Protein 4TTR (pdb70)

InterPro domains:
  IPR001977 Dephospho-CoA kinase [MF_00376] (2-196)
  IPR001977 Dephospho-CoA kinase [PF01121] (4-180)
  IPR001977 Dephospho-CoA kinase [PS51219] (4-201)
  IPR001977 Dephospho-CoA kinase [TIGR00152] (5-187)
  IPR027417 P-loop containing nucleoside triphosphate hydrolase [G3DSA:3.40.50.300] (1-201)
  IPR027417 P-loop containing nucleoside triphosphate hydrolase [SSF52540] (1-192)

Secondary structure (DSSP, 8-state):
---EEEEEE-TT--HHHHHHHHHHTT-EEEEHHHHHHHTTSTT-HHHHHHHHHH-GGGB-TTSSB-HHHHHHHHHH-HHHHHHHHHHHHHHHHHHHHHHHHT--SSSEEEE--TT--GGG-TT-SEEEEEE--HHHHHHHHHHHH---HHHHHHHHHTSPP-HHHHHH-SEEEE--SHHHHHHHHHHHHHHHHHHHHHH--

Solvent-accessible surface area: 11449 Å² total; per-residue (Å²): 171,38,28,0,0,0,0,3,5,14,40,29,3,16,48,77,48,0,0,83,31,0,46,112,62,52,6,46,21,2,48,7,85,132,6,20,102,96,26,3,48,107,110,31,98,9,19,89,61,3,36,93,77,34,26,98,57,0,46,74,171,106,18,59,6,29,60,126,106,14,139,70,39,27,98,92,62,61,114,38,78,96,74,22,45,68,42,16,40,64,39,18,96,115,62,1,48,100,69,4,141,104,26,125,15,89,0,0,0,0,15,4,70,21,51,10,52,104,156,32,24,103,52,26,76,41,23,0,1,0,31,4,50,95,68,31,18,11,88,94,1,48,166,146,69,164,28,84,141,169,34,0,87,56,57,24,82,83,37,40,135,39,129,140,42,68,136,45,13,74,18,57,5,73,12,104,74,51,118,94,86,5,104,35,65,0,42,143,23,14,103,76,0,49,132,30,20,162,115,110,183

Radius of gyration: 17.65 Å; Cα contacts (8 Å, |Δi|>4): 245; chains: 1; bounding box: 39×32×52 Å

CATH classification: 3.40.50.300

Structure (mmCIF, N/CA/C/O backbone):
data_4TTR
#
_entry.id   4TTR
#
_cell.length_a   36.290
_cell.length_b   82.200
_cell.length_c   81.800
_cell.angle_alpha   90.00
_cell.angle_beta   90.00
_cell.angle_gamma   90.00
#
_symmetry.space_group_name_H-M   'P 21 21 2'
#
loop_
_entity.id
_entity.type
_entity.pdbx_description
1 polymer 'Dephospho-CoA kinase'
2 non-polymer 1,3-BUTANEDIOL
3 non-polymer 'PHOSPHATE ION'
4 water water
#
loop_
_atom_site.group_PDB
_atom_site.id
_atom_site.type_symbol
_atom_site.label_atom_id
_atom_site.label_alt_id
_atom_site.label_comp_id
_atom_site.label_asym_id
_atom_site.label_entity_id
_atom_site.label_seq_id
_atom_site.pdbx_PDB_ins_code
_atom_site.Cartn_x
_atom_site.Cartn_y
_atom_site.Cartn_z
_atom_site.occupancy
_atom_site.B_iso_or_equiv
_atom_site.auth_seq_id
_atom_site.auth_comp_id
_atom_site.auth_asym_id
_atom_site.auth_atom_id
_atom_site.pdbx_PDB_model_num
ATOM 1 N N . MET A 1 15 ? 3.619 27.670 34.349 1.00 43.80 7 MET A N 1
ATOM 2 C CA . MET A 1 15 ? 2.462 26.816 34.598 1.00 44.65 7 MET A CA 1
ATOM 3 C C . MET A 1 15 ? 2.883 25.472 35.194 1.00 39.52 7 MET A C 1
ATOM 4 O O . MET A 1 15 ? 2.430 25.095 36.275 1.00 36.27 7 MET A O 1
ATOM 9 N N . VAL A 1 16 ? 3.754 24.765 34.481 1.00 29.70 8 VAL A N 1
ATOM 10 C CA . VAL A 1 16 ? 4.238 23.449 34.895 1.00 25.04 8 VAL A CA 1
ATOM 11 C C . VAL A 1 16 ? 5.762 23.457 34.928 1.00 20.46 8 VAL A C 1
ATOM 12 O O . VAL A 1 16 ? 6.400 24.035 34.047 1.00 25.10 8 VAL A O 1
ATOM 16 N N . TYR A 1 17 ? 6.340 22.815 35.939 1.00 14.31 9 TYR A N 1
ATOM 17 C CA . TYR A 1 17 ? 7.790 22.711 36.042 1.00 17.54 9 TYR A CA 1
ATOM 18 C C . TYR A 1 17 ? 8.301 21.815 34.915 1.00 12.81 9 TYR A C 1
ATOM 19 O O . TYR A 1 17 ? 8.079 20.604 34.926 1.00 15.68 9 TYR A O 1
ATOM 28 N N . SER A 1 18 ? 8.982 22.424 33.948 1.00 12.90 10 SER A N 1
ATOM 29 C CA A SER A 1 18 ? 9.407 21.719 32.742 0.53 16.82 10 SER A CA 1
ATOM 30 C CA B SER A 1 18 ? 9.405 21.718 32.744 0.47 17.35 10 SER A CA 1
ATOM 31 C C . SER A 1 18 ? 10.924 21.647 32.606 1.00 14.70 10 SER A C 1
ATOM 32 O O . SER A 1 18 ? 11.630 22.639 32.794 1.00 14.71 10 SER A O 1
ATOM 47 N N . VAL A 1 19 ? 11.408 20.457 32.274 1.00 12.31 11 VAL A N 1
ATOM 48 C CA . VAL A 1 19 ? 12.820 20.216 32.039 1.00 13.06 11 VAL A CA 1
ATOM 49 C C . VAL A 1 19 ? 13.022 19.896 30.565 1.00 12.33 11 VAL A C 1
ATOM 50 O O . VAL A 1 19 ? 12.442 18.946 30.044 1.00 13.91 11 VAL A O 1
ATOM 54 N N . GLY A 1 20 ? 13.849 20.692 29.898 1.00 10.57 12 GLY A N 1
ATOM 55 C CA . GLY A 1 20 ? 14.186 20.436 28.512 1.00 11.98 12 GLY A CA 1
ATOM 56 C C . GLY A 1 20 ? 15.226 19.341 28.405 1.00 13.17 12 GLY A C 1
ATOM 57 O O . GLY A 1 20 ? 16.279 19.424 29.031 1.00 14.52 12 GLY A O 1
ATOM 58 N N . LEU A 1 21 ? 14.921 18.310 27.622 1.00 13.07 13 LEU A N 1
ATOM 59 C CA . LEU A 1 21 ? 15.859 17.221 27.371 1.00 12.97 13 LEU A CA 1
ATOM 60 C C . LEU A 1 21 ? 16.519 17.377 26.003 1.00 14.21 13 LEU A C 1
ATOM 61 O O . LEU A 1 21 ? 15.848 17.359 24.969 1.00 14.27 13 LEU A O 1
ATOM 66 N N . THR A 1 22 ? 17.836 17.541 26.013 1.00 16.59 14 THR A N 1
ATOM 67 C CA . THR A 1 22 ? 18.620 17.642 24.790 1.00 13.70 14 THR A CA 1
ATOM 68 C C . THR A 1 22 ? 19.742 16.619 24.823 1.00 15.53 14 THR A C 1
ATOM 69 O O . THR A 1 22 ? 20.078 16.085 25.876 1.00 14.87 14 THR A O 1
ATOM 73 N N . GLY A 1 23 ? 20.327 16.349 23.666 1.00 17.40 15 GLY A N 1
ATOM 74 C CA . GLY A 1 23 ? 21.448 15.437 23.604 1.00 21.19 15 GLY A CA 1
ATOM 75 C C . GLY A 1 23 ? 22.210 15.583 22.311 1.00 24.81 15 GLY A C 1
ATOM 76 O O . GLY A 1 23 ? 21.624 15.906 21.277 1.00 22.83 15 GLY A O 1
ATOM 77 N N . ASN A 1 24 ? 23.519 15.352 22.362 1.00 24.39 16 ASN A N 1
ATOM 78 C CA . ASN A 1 24 ? 24.303 15.361 21.144 1.00 30.79 16 ASN A CA 1
ATOM 79 C C . ASN A 1 24 ? 24.065 14.053 20.403 1.00 30.68 16 ASN A C 1
ATOM 80 O O . ASN A 1 24 ? 23.146 13.299 20.719 1.00 26.92 16 ASN A O 1
ATOM 85 N N . ILE A 1 25 ? 24.907 13.776 19.426 1.00 33.14 17 ILE A N 1
ATOM 86 C CA . ILE A 1 25 ? 24.629 12.723 18.472 1.00 35.53 17 ILE A CA 1
ATOM 87 C C . ILE A 1 25 ? 24.944 11.368 19.098 1.00 32.67 17 ILE A C 1
ATOM 88 O O . ILE A 1 25 ? 26.008 11.181 19.693 1.00 28.06 17 ILE A O 1
ATOM 93 N N . ALA A 1 26 ? 23.993 10.443 18.986 1.00 29.58 18 ALA A N 1
ATOM 94 C CA . ALA A 1 26 ? 24.132 9.109 19.562 1.00 31.29 18 ALA A CA 1
ATOM 95 C C . ALA A 1 26 ? 24.433 9.187 21.057 1.00 27.18 18 ALA A C 1
ATOM 96 O O . ALA A 1 26 ? 25.249 8.429 21.576 1.00 31.65 18 ALA A O 1
ATOM 98 N N . SER A 1 27 ? 23.768 10.115 21.736 1.00 25.69 19 SER A N 1
ATOM 99 C CA . SER A 1 27 ? 24.013 10.375 23.153 1.00 24.47 19 SER A CA 1
ATOM 100 C C . SER A 1 27 ? 23.366 9.349 24.071 1.00 19.37 19 SER A C 1
ATOM 101 O O . SER A 1 27 ? 23.847 9.117 25.174 1.00 22.46 19 SER A O 1
ATOM 104 N N . GLY A 1 28 ? 22.267 8.752 23.619 1.00 23.65 20 GLY A N 1
ATOM 105 C CA . GLY A 1 28 ? 21.498 7.850 24.454 1.00 22.50 20 GLY A CA 1
ATOM 106 C C . GLY A 1 28 ? 20.248 8.528 24.987 1.00 19.72 20 GLY A C 1
ATOM 107 O O . GLY A 1 28 ? 19.642 8.045 25.943 1.00 19.77 20 GLY A O 1
ATOM 108 N N . LYS A 1 29 ? 19.850 9.643 24.377 1.00 16.78 21 LYS A N 1
ATOM 109 C CA . LYS A 1 29 ? 18.873 10.520 25.018 1.00 21.82 21 LYS A CA 1
ATOM 110 C C . LYS A 1 29 ? 17.453 9.960 24.987 1.00 18.78 21 LYS A C 1
ATOM 111 O O . LYS A 1 29 ? 16.670 10.223 25.898 1.00 16.89 21 LYS A O 1
ATOM 117 N N . SER A 1 30 ? 17.103 9.207 23.949 1.00 17.98 22 SER A N 1
ATOM 118 C CA A SER A 1 30 ? 15.781 8.594 23.882 0.41 21.90 22 SER A CA 1
ATOM 119 C CA B SER A 1 30 ? 15.779 8.600 23.884 0.59 21.89 22 SER A CA 1
ATOM 120 C C . SER A 1 30 ? 15.655 7.520 24.956 1.00 14.27 22 SER A C 1
ATOM 121 O O . SER A 1 30 ? 14.566 7.252 25.453 1.00 17.84 22 SER A O 1
ATOM 136 N N . THR A 1 31 ? 16.781 6.905 25.307 1.00 18.28 23 THR A N 1
ATOM 137 C CA . THR A 1 31 ? 16.815 5.936 26.395 1.00 16.89 23 THR A CA 1
ATOM 138 C C . THR A 1 31 ? 16.629 6.660 27.725 1.00 12.29 23 THR A C 1
ATOM 139 O O . THR A 1 31 ? 15.930 6.178 28.618 1.00 15.29 23 THR A O 1
ATOM 143 N N . VAL A 1 32 ? 17.262 7.822 27.844 1.00 11.70 24 VAL A N 1
ATOM 144 C CA . VAL A 1 32 ? 17.105 8.668 29.019 1.00 12.29 24 VAL A CA 1
ATOM 145 C C . VAL A 1 32 ? 15.644 9.067 29.172 1.00 11.86 24 VAL A C 1
ATOM 146 O O . VAL A 1 32 ? 15.105 9.040 30.274 1.00 11.12 24 VAL A O 1
ATOM 150 N N . ALA A 1 33 ? 15.005 9.429 28.064 1.00 15.30 25 ALA A N 1
ATOM 151 C CA . ALA A 1 33 ? 13.593 9.800 28.090 1.00 15.12 25 ALA A CA 1
ATOM 152 C C . ALA A 1 33 ? 12.736 8.640 28.586 1.00 14.00 25 ALA A C 1
ATOM 153 O O . ALA A 1 33 ? 11.813 8.837 29.375 1.00 14.06 25 ALA A O 1
ATOM 155 N N . GLU A 1 34 ? 13.052 7.431 28.132 1.00 16.29 26 GLU A N 1
ATOM 156 C CA A GLU A 1 34 ? 12.303 6.246 28.535 0.58 16.76 26 GLU A CA 1
ATOM 157 C CA B GLU A 1 34 ? 12.304 6.247 28.537 0.42 19.64 26 GLU A CA 1
ATOM 158 C C . GLU A 1 34 ? 12.444 5.994 30.036 1.00 14.56 26 GLU A C 1
ATOM 159 O O . GLU A 1 34 ? 11.475 5.636 30.704 1.00 14.84 26 GLU A O 1
ATOM 181 N N . PHE A 1 35 ? 13.648 6.185 30.568 1.00 13.31 27 PHE A N 1
ATOM 182 C CA . PHE A 1 35 ? 13.874 5.987 31.996 1.00 16.15 27 PHE A CA 1
ATOM 183 C C . PHE A 1 35 ? 13.062 6.997 32.808 1.00 12.98 27 PHE A C 1
ATOM 184 O O . PHE A 1 35 ? 12.477 6.643 33.828 1.00 15.14 27 PHE A O 1
ATOM 192 N N . PHE A 1 36 ? 13.012 8.247 32.354 1.00 13.32 28 PHE A N 1
ATOM 193 C CA . PHE A 1 36 ? 12.166 9.249 33.002 1.00 14.10 28 PHE A CA 1
ATOM 194 C C . PHE A 1 36 ? 10.701 8.848 32.898 1.00 14.65 28 PHE A C 1
ATOM 195 O O . PHE A 1 36 ? 9.930 8.997 33.852 1.00 10.84 28 PHE A O 1
ATOM 203 N N . SER A 1 37 ? 10.330 8.323 31.737 1.00 14.06 29 SER A N 1
ATOM 204 C CA . SER A 1 37 ? 8.965 7.876 31.496 1.00 17.52 29 SER A CA 1
ATOM 205 C C . SER A 1 37 ? 8.586 6.790 32.494 1.00 16.91 29 SER A C 1
ATOM 206 O O . SER A 1 37 ? 7.492 6.791 33.058 1.00 15.66 29 SER A O 1
ATOM 209 N N . GLU A 1 38 ? 9.515 5.868 32.712 1.00 16.45 30 GLU A N 1
ATOM 210 C CA . GLU A 1 38 ? 9.265 4.719 33.564 1.00 18.57 30 GLU A CA 1
ATOM 211 C C . GLU A 1 38 ? 9.246 5.094 35.045 1.00 17.24 30 GLU A C 1
ATOM 212 O O . GLU A 1 38 ? 8.836 4.293 35.882 1.00 19.91 30 GLU A O 1
ATOM 218 N N . LEU A 1 39 ? 9.681 6.312 35.361 1.00 16.78 31 LEU A N 1
ATOM 219 C CA . LEU A 1 39 ? 9.578 6.838 36.723 1.00 15.41 31 LEU A CA 1
ATOM 220 C C . LEU A 1 39 ? 8.279 7.617 36.909 1.00 18.19 31 LEU A C 1
ATOM 221 O O . LEU A 1 39 ? 8.087 8.286 37.923 1.00 16.49 31 LEU A O 1
ATOM 226 N N . GLY A 1 40 ? 7.397 7.536 35.916 1.00 15.28 32 GLY A N 1
ATOM 227 C CA . GLY A 1 40 ? 6.085 8.144 36.001 1.00 15.35 32 GLY A CA 1
ATOM 228 C C . GLY A 1 40 ? 6.058 9.594 35.566 1.00 17.06 32 GLY A C 1
ATOM 229 O O . GLY A 1 40 ? 5.091 10.306 35.839 1.00 15.09 32 GLY A O 1
ATOM 230 N N . ILE A 1 41 ? 7.114 10.040 34.894 1.00 12.15 33 ILE A N 1
ATOM 231 C CA . ILE A 1 41 ? 7.179 11.416 34.416 1.00 13.43 33 ILE A CA 1
ATOM 232 C C . ILE A 1 41 ? 6.593 11.528 33.013 1.00 17.41 33 ILE A C 1
ATOM 233 O O . ILE A 1 41 ? 6.892 10.716 32.137 1.00 16.41 33 ILE A O 1
ATOM 238 N N . ASN A 1 42 ? 5.757 12.542 32.816 1.00 15.66 34 ASN A N 1
ATOM 239 C CA . ASN A 1 42 ? 5.212 12.854 31.501 1.00 17.67 34 ASN A CA 1
ATOM 240 C C . ASN A 1 42 ? 6.308 13.394 30.590 1.00 16.77 34 ASN A C 1
ATOM 241 O O . ASN A 1 42 ? 6.935 14.407 30.900 1.00 16.50 34 ASN A O 1
ATOM 246 N N . VAL A 1 43 ? 6.538 12.716 29.472 1.00 13.89 35 VAL A N 1
ATOM 247 C CA . VAL A 1 43 ? 7.534 13.154 28.503 1.00 16.62 35 VAL A CA 1
ATOM 248 C C . VAL A 1 43 ? 6.847 13.631 27.228 1.00 16.73 35 VAL A C 1
ATOM 249 O O . VAL A 1 43 ? 6.107 12.881 26.597 1.00 14.81 35 VAL A O 1
ATOM 253 N N . ILE A 1 44 ? 7.090 14.886 26.869 1.00 13.39 36 ILE A N 1
ATOM 254 C CA . ILE A 1 44 ? 6.589 15.442 25.620 1.00 19.70 36 ILE A CA 1
ATOM 255 C C . ILE A 1 44 ? 7.697 15.381 24.571 1.00 18.54 36 ILE A C 1
ATOM 256 O O . ILE A 1 44 ? 8.770 15.960 24.755 1.00 19.46 36 ILE A O 1
ATOM 261 N N . TYR A 1 45 ? 7.433 14.664 23.482 1.00 18.81 37 TYR A N 1
ATOM 262 C CA . TYR A 1 45 ? 8.409 14.488 22.409 1.00 19.40 37 TYR A CA 1
ATOM 263 C C . TYR A 1 45 ? 8.149 15.446 21.254 1.00 18.84 37 TYR A C 1
ATOM 264 O O . TYR A 1 45 ? 7.263 15.210 20.435 1.00 19.82 37 TYR A O 1
ATOM 273 N N . ALA A 1 46 ? 8.927 16.522 21.188 1.00 18.12 38 ALA A N 1
ATOM 274 C CA . ALA A 1 46 ? 8.752 17.523 20.141 1.00 22.03 38 ALA A CA 1
ATOM 275 C C . ALA A 1 46 ? 8.988 16.924 18.760 1.00 21.22 38 ALA A C 1
ATOM 276 O O . ALA A 1 46 ? 8.411 17.377 17.776 1.00 17.80 38 ALA A O 1
ATOM 278 N N . ASP A 1 47 ? 9.839 15.905 18.693 1.00 24.18 39 ASP A N 1
ATOM 279 C CA . ASP A 1 47 ? 10.141 15.239 17.431 1.00 23.77 39 ASP A CA 1
ATOM 280 C C . ASP A 1 47 ? 8.946 14.427 16.948 1.00 23.87 39 ASP A C 1
ATOM 281 O O . ASP A 1 47 ? 8.654 14.391 15.751 1.00 22.62 39 ASP A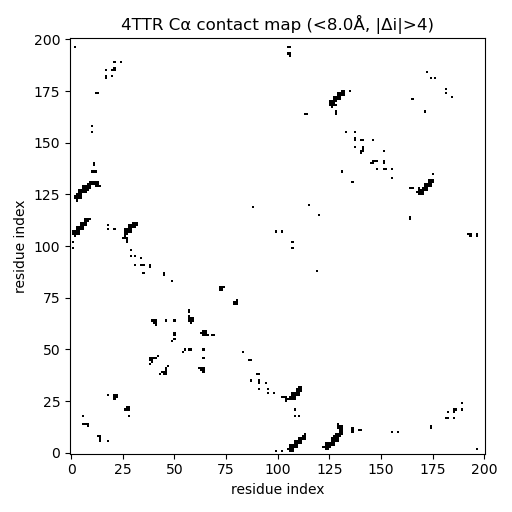 O 1
ATOM 286 N N . LYS A 1 48 ? 8.256 13.775 17.880 1.00 20.04 40 LYS A N 1
ATOM 287 C CA . LYS A 1 48 ? 7.078 12.986 17.541 1.00 20.99 40 LYS A CA 1
ATOM 288 C C . LYS A 1 48 ? 5.950 13.889 17.069 1.00 18.67 40 LYS A C 1
ATOM 289 O O . LYS A 1 48 ? 5.191 13.534 16.167 1.00 16.45 40 LYS A O 1
ATOM 295 N N . ILE A 1 49 ? 5.842 15.053 17.700 1.00 15.67 41 ILE A N 1
ATOM 296 C CA . ILE A 1 49 ? 4.825 16.031 17.347 1.00 18.38 41 ILE A CA 1
ATOM 297 C C . ILE A 1 49 ? 5.114 16.595 15.957 1.00 18.72 41 ILE A C 1
ATOM 298 O O . ILE A 1 49 ? 4.201 16.797 15.159 1.00 17.91 41 ILE A O 1
ATOM 303 N N . ALA A 1 50 ? 6.390 16.835 15.672 1.00 16.88 42 ALA A N 1
ATOM 304 C CA . ALA A 1 50 ? 6.798 17.352 14.372 1.00 18.28 42 ALA A CA 1
ATOM 305 C C . ALA A 1 50 ? 6.423 16.382 13.255 1.00 17.54 42 ALA A C 1
ATOM 306 O O . ALA A 1 50 ? 5.958 16.798 12.199 1.00 15.03 42 ALA A O 1
ATOM 308 N N . LYS A 1 51 ? 6.626 15.090 13.490 1.00 20.08 43 LYS A N 1
ATOM 309 C CA . LYS A 1 51 ? 6.260 14.080 12.505 1.00 19.01 43 LYS A CA 1
ATOM 310 C C . LYS A 1 51 ? 4.754 14.043 12.304 1.00 19.77 43 LYS A C 1
ATOM 311 O O . LYS A 1 51 ? 4.276 13.955 11.174 1.00 19.30 43 LYS A O 1
ATOM 317 N N . GLU A 1 52 ? 4.013 14.101 13.407 1.00 17.75 44 GLU A N 1
ATOM 318 C CA . GLU A 1 52 ? 2.561 14.119 13.342 1.00 20.07 44 GLU A CA 1
ATOM 319 C C . GLU A 1 52 ? 2.102 15.281 12.474 1.00 19.22 44 GLU A C 1
ATOM 320 O O . GLU A 1 52 ? 1.305 15.100 11.555 1.00 18.47 44 GLU A O 1
ATOM 326 N N . LEU A 1 53 ? 2.627 16.468 12.758 1.00 15.81 45 LEU A N 1
ATOM 327 C CA . LEU A 1 53 ? 2.182 17.686 12.088 1.00 16.37 45 LEU A CA 1
ATOM 328 C C . LEU A 1 53 ? 2.794 17.871 10.701 1.00 17.37 45 LEU A C 1
ATOM 329 O O . LEU A 1 53 ? 2.598 18.908 10.070 1.00 14.74 45 LEU A O 1
ATOM 334 N N . THR A 1 54 ? 3.538 16.869 10.240 1.00 15.39 46 THR A N 1
ATOM 335 C CA . THR A 1 54 ? 4.021 16.841 8.866 1.00 18.03 46 THR A CA 1
ATOM 336 C C . THR A 1 54 ? 3.555 15.554 8.191 1.00 16.36 46 THR A C 1
ATOM 337 O O . THR A 1 54 ? 4.187 15.058 7.258 1.00 15.00 46 THR A O 1
ATOM 341 N N . SER A 1 55 ? 2.435 15.029 8.677 1.00 18.55 47 SER A N 1
ATOM 342 C CA . SER A 1 55 ? 1.759 13.901 8.046 1.00 19.14 47 SER A CA 1
ATOM 343 C C . SER A 1 55 ? 1.227 14.306 6.682 1.00 16.80 47 SER A C 1
ATOM 344 O O . SER A 1 55 ? 1.165 15.490 6.360 1.00 14.62 47 SER A O 1
ATOM 347 N N . LYS A 1 56 ? 0.819 13.318 5.897 1.00 21.91 48 LYS A N 1
ATOM 348 C CA . LYS A 1 56 ? 0.359 13.558 4.535 1.00 22.28 48 LYS A CA 1
ATOM 349 C C . LYS A 1 56 ? -0.772 14.593 4.483 1.00 25.23 48 LYS A C 1
ATOM 350 O O . LYS A 1 56 ? -1.803 14.447 5.141 1.00 20.66 48 LYS A O 1
ATOM 356 N N . ASN A 1 57 ? -0.545 15.638 3.690 1.00 20.31 49 ASN A N 1
ATOM 357 C CA . ASN A 1 57 ? -1.515 16.707 3.432 1.00 20.04 49 ASN A CA 1
ATOM 358 C C . ASN A 1 57 ? -1.876 17.583 4.638 1.00 18.65 49 ASN A C 1
ATOM 359 O O . ASN A 1 57 ? -2.931 18.219 4.657 1.00 18.96 49 ASN A O 1
ATOM 364 N N . THR A 1 58 ? -0.990 17.654 5.626 1.00 15.55 50 THR A N 1
ATOM 365 C CA . THR A 1 58 ? -1.078 18.719 6.620 1.00 15.98 50 THR A CA 1
ATOM 366 C C . THR A 1 58 ? -0.548 19.991 5.968 1.00 14.89 50 THR A C 1
ATOM 367 O O . THR A 1 58 ? 0.169 19.916 4.970 1.00 16.06 50 THR A O 1
ATOM 371 N N . PRO A 1 59 ? -0.899 21.164 6.519 1.00 16.48 51 PRO A N 1
ATOM 372 C CA . PRO A 1 59 ? -0.349 22.423 5.999 1.00 16.03 51 PRO A CA 1
ATOM 373 C C . PRO A 1 59 ? 1.185 22.448 5.957 1.00 16.55 51 PRO A C 1
ATOM 374 O O . PRO A 1 59 ? 1.760 22.841 4.940 1.00 16.66 51 PRO A O 1
ATOM 378 N N . CYS A 1 60 ? 1.836 22.026 7.037 1.00 16.38 52 CYS A N 1
ATOM 379 C CA . CYS A 1 60 ? 3.298 22.061 7.103 1.00 18.22 52 CYS A CA 1
ATOM 380 C C . CYS A 1 60 ? 3.934 21.088 6.120 1.00 13.89 52 CYS A C 1
ATOM 381 O O . CYS A 1 60 ? 4.979 21.374 5.541 1.00 14.72 52 CYS A O 1
ATOM 384 N N . TYR A 1 61 ? 3.303 19.936 5.945 1.00 15.23 53 TYR A N 1
ATOM 385 C CA . TYR A 1 61 ? 3.720 18.968 4.941 1.00 14.55 53 TYR A CA 1
ATOM 386 C C . TYR A 1 61 ? 3.723 19.610 3.552 1.00 15.74 53 TYR A C 1
ATOM 387 O O . TYR A 1 61 ? 4.653 19.414 2.766 1.00 16.86 53 TYR A O 1
ATOM 396 N N . GLN A 1 62 ? 2.689 20.395 3.269 1.00 15.14 54 GLN A N 1
ATOM 397 C CA . GLN A 1 62 ? 2.557 21.063 1.981 1.00 16.10 54 GLN A CA 1
ATOM 398 C C . GLN A 1 62 ? 3.635 22.130 1.787 1.00 16.80 54 GLN A C 1
ATOM 399 O O . GLN A 1 62 ? 4.219 22.237 0.709 1.00 15.91 54 GLN A O 1
ATOM 405 N N . ASP A 1 63 ? 3.896 22.914 2.829 1.00 14.96 55 ASP A N 1
ATOM 406 C CA . ASP A 1 63 ? 4.879 23.990 2.749 1.00 15.49 55 ASP A CA 1
ATOM 407 C C . ASP A 1 63 ? 6.299 23.446 2.613 1.00 18.11 55 ASP A C 1
ATOM 408 O O . ASP A 1 63 ? 7.134 24.037 1.931 1.00 16.64 55 ASP A O 1
ATOM 413 N N . ILE A 1 64 ? 6.566 22.327 3.276 1.00 14.33 56 ILE A N 1
ATOM 414 C CA . ILE A 1 64 ? 7.865 21.673 3.205 1.00 15.65 56 ILE A CA 1
ATOM 415 C C . ILE A 1 64 ? 8.161 21.205 1.778 1.00 17.49 56 ILE A C 1
ATOM 416 O O . ILE A 1 64 ? 9.248 21.447 1.250 1.00 14.10 56 ILE A O 1
ATOM 421 N N . ILE A 1 65 ? 7.191 20.545 1.155 1.00 15.46 57 ILE A N 1
ATOM 422 C CA . ILE A 1 65 ? 7.372 20.011 -0.193 1.00 15.99 57 ILE A CA 1
ATOM 423 C C . ILE A 1 65 ? 7.447 21.132 -1.223 1.00 16.47 57 ILE A C 1
ATOM 424 O O . ILE A 1 65 ? 8.209 21.046 -2.186 1.00 15.51 57 ILE A O 1
ATOM 429 N N . SER A 1 66 ? 6.663 22.185 -1.030 1.00 14.02 58 SER A N 1
ATOM 430 C CA A SER A 1 66 ? 6.708 23.324 -1.935 0.66 18.43 58 SER A CA 1
ATOM 431 C CA B SER A 1 66 ? 6.705 23.329 -1.929 0.34 18.39 58 SER A CA 1
ATOM 432 C C . SER A 1 66 ? 8.048 24.042 -1.803 1.00 19.37 58 SER A C 1
ATOM 433 O O . SER A 1 66 ? 8.604 24.530 -2.787 1.00 20.49 58 SER A O 1
ATOM 438 N N . HIS A 1 67 ? 8.569 24.092 -0.582 1.00 17.16 59 HIS A N 1
ATOM 439 C CA . HIS A 1 67 ? 9.824 24.785 -0.306 1.00 18.69 59 HIS A CA 1
ATOM 440 C C . HIS A 1 67 ? 11.040 24.029 -0.834 1.00 15.06 59 HIS A C 1
ATOM 441 O O . HIS A 1 67 ? 11.872 24.593 -1.545 1.00 15.58 59 HIS A O 1
ATOM 448 N N . PHE A 1 68 ? 11.144 22.753 -0.481 1.00 15.51 60 PHE A N 1
ATOM 449 C CA . PHE A 1 68 ? 12.307 21.958 -0.849 1.00 17.53 60 PHE A CA 1
ATOM 450 C C . PHE A 1 68 ? 12.146 21.297 -2.212 1.00 19.22 60 PHE A C 1
ATOM 451 O O . PHE A 1 68 ? 13.133 20.920 -2.840 1.00 13.81 60 PHE A O 1
ATOM 459 N N . GLY A 1 69 ? 10.905 21.151 -2.664 1.00 15.15 61 GLY A N 1
ATOM 460 C CA . GLY A 1 69 ? 10.640 20.597 -3.980 1.00 17.25 61 GLY A CA 1
ATOM 461 C C . GLY A 1 69 ? 10.390 19.102 -3.947 1.00 16.47 61 GLY A C 1
ATOM 462 O O . GLY A 1 69 ? 10.342 18.493 -2.883 1.00 17.56 61 GLY A O 1
ATOM 463 N N . SER A 1 70 ? 10.256 18.514 -5.128 1.00 15.57 62 SER A N 1
ATOM 464 C CA . SER A 1 70 ? 9.846 17.124 -5.272 1.00 16.55 62 SER A CA 1
ATOM 465 C C . SER A 1 70 ? 10.843 16.113 -4.709 1.00 18.02 62 SER A C 1
ATOM 466 O O . SER A 1 70 ? 10.483 14.961 -4.471 1.00 17.55 62 SER A O 1
ATOM 469 N N . SER A 1 71 ? 12.089 16.533 -4.494 1.00 18.32 63 SER A N 1
ATOM 470 C CA . SER A 1 71 ? 13.129 15.610 -4.039 1.00 16.10 63 SER A CA 1
ATOM 471 C C . SER A 1 71 ? 12.853 15.058 -2.633 1.00 16.41 63 SER A C 1
ATOM 472 O O . SER A 1 71 ? 13.316 13.967 -2.295 1.00 15.88 63 SER A O 1
ATOM 475 N N . VAL A 1 72 ? 12.098 15.796 -1.821 1.00 16.77 64 VAL A N 1
ATOM 476 C CA . VAL A 1 72 ? 11.821 15.355 -0.452 1.00 17.31 64 VAL A CA 1
ATOM 477 C C . VAL A 1 72 ? 10.498 14.599 -0.328 1.00 19.63 64 VAL A C 1
ATOM 478 O O . VAL A 1 72 ? 10.043 14.325 0.781 1.00 20.42 64 VAL A O 1
ATOM 482 N N . VAL A 1 73 ? 9.891 14.263 -1.465 1.00 19.81 65 VAL A N 1
ATOM 483 C CA . VAL A 1 73 ? 8.675 13.451 -1.490 1.00 22.75 65 VAL A CA 1
ATOM 484 C C . VAL A 1 73 ? 8.994 12.033 -1.946 1.00 21.47 65 VAL A C 1
ATOM 485 O O . VAL A 1 73 ? 9.389 11.824 -3.089 1.00 25.96 65 VAL A O 1
ATOM 489 N N . LEU A 1 74 ? 8.823 11.059 -1.059 1.00 24.12 66 LEU A N 1
ATOM 490 C CA . LEU A 1 74 ? 8.994 9.662 -1.439 1.00 25.97 66 LEU A CA 1
ATOM 491 C C . LEU A 1 74 ? 7.875 9.242 -2.389 1.00 29.18 66 LEU A C 1
ATOM 492 O O . LEU A 1 74 ? 6.869 9.940 -2.513 1.00 26.91 66 LEU A O 1
ATOM 497 N N . ASN A 1 75 ? 8.049 8.105 -3.057 1.00 33.36 67 ASN A N 1
ATOM 498 C CA . ASN A 1 75 ? 7.001 7.558 -3.914 1.00 35.18 67 ASN A CA 1
ATOM 499 C C . ASN A 1 75 ? 5.724 7.353 -3.106 1.00 36.11 67 ASN A C 1
ATOM 500 O O . ASN A 1 75 ? 4.620 7.439 -3.639 1.00 36.07 67 ASN A O 1
ATOM 505 N N . ASN A 1 76 ? 5.901 7.085 -1.815 1.00 35.40 68 ASN A N 1
ATOM 506 C CA . ASN A 1 76 ? 4.800 6.990 -0.857 1.00 37.95 68 ASN A CA 1
ATOM 507 C C . ASN A 1 76 ? 3.875 8.199 -0.847 1.00 35.14 68 ASN A C 1
ATOM 508 O O . ASN A 1 76 ? 2.691 8.081 -0.534 1.00 31.61 68 ASN A O 1
ATOM 513 N N . GLY A 1 77 ? 4.432 9.365 -1.158 1.00 31.73 69 GLY A N 1
ATOM 514 C CA . GLY A 1 77 ? 3.770 10.622 -0.868 1.00 33.78 69 GLY A CA 1
ATOM 515 C C . GLY A 1 77 ? 4.095 11.037 0.557 1.00 32.54 69 GLY A C 1
ATOM 516 O O . GLY A 1 77 ? 3.664 12.087 1.027 1.00 33.75 69 GLY A O 1
ATOM 517 N N . GLU A 1 78 ? 4.860 10.195 1.248 1.00 30.37 70 GLU A N 1
ATOM 518 C CA . GLU A 1 78 ? 5.371 10.510 2.574 1.00 30.93 70 GLU A CA 1
ATOM 519 C C . GLU A 1 78 ? 6.651 11.331 2.436 1.00 24.07 70 GLU A C 1
ATOM 520 O O . GLU A 1 78 ? 7.342 11.242 1.421 1.00 19.57 70 GLU A O 1
ATOM 526 N N . LEU A 1 79 ? 6.968 12.131 3.448 1.00 23.95 71 LEU A N 1
ATOM 527 C CA . LEU A 1 79 ? 8.188 12.930 3.420 1.00 22.05 71 LEU A CA 1
ATOM 528 C C . LEU A 1 79 ? 9.428 12.052 3.516 1.00 20.74 71 LEU A C 1
ATOM 529 O O . LEU A 1 79 ? 9.449 11.064 4.251 1.00 20.49 71 LEU A O 1
ATOM 534 N N . ASP A 1 80 ? 10.453 12.417 2.754 1.00 19.28 72 ASP A N 1
ATOM 535 C CA . ASP A 1 80 ? 11.762 11.789 2.868 1.00 21.40 72 ASP A CA 1
ATOM 536 C C . ASP A 1 80 ? 12.504 12.429 4.034 1.00 19.65 72 ASP A C 1
ATOM 537 O O . ASP A 1 80 ? 13.265 13.382 3.855 1.00 19.32 72 ASP A O 1
ATOM 542 N N . ARG A 1 81 ? 12.281 11.895 5.229 1.00 19.07 73 ARG A N 1
ATOM 543 C CA . ARG A 1 81 ? 12.779 12.514 6.449 1.00 23.07 73 ARG A CA 1
ATOM 544 C C . ARG A 1 81 ? 14.292 12.395 6.588 1.00 20.76 73 ARG A C 1
ATOM 545 O O . ARG A 1 81 ? 14.932 13.277 7.159 1.00 22.59 73 ARG A O 1
ATOM 553 N N . LYS A 1 82 ? 14.860 11.312 6.066 1.00 21.35 74 LYS A N 1
ATOM 554 C CA . LYS A 1 82 ? 16.311 11.150 6.042 1.00 25.91 74 LYS A CA 1
ATOM 555 C C . LYS A 1 82 ? 16.923 12.280 5.225 1.00 23.62 74 LYS A C 1
ATOM 556 O O . LYS A 1 82 ? 17.870 12.933 5.660 1.00 23.23 74 LYS A O 1
ATOM 562 N N . ARG A 1 83 ? 16.357 12.516 4.044 1.00 22.11 75 ARG A N 1
ATOM 563 C CA . ARG A 1 83 ? 16.857 13.554 3.155 1.00 19.87 75 ARG A CA 1
ATOM 564 C C . ARG A 1 83 ? 16.721 14.928 3.791 1.00 20.04 75 ARG A C 1
ATOM 565 O O . ARG A 1 83 ? 17.639 15.746 3.724 1.00 21.00 75 ARG A O 1
ATOM 573 N N . ILE A 1 84 ? 15.573 15.183 4.408 1.00 18.55 76 ILE A N 1
ATOM 574 C CA . ILE A 1 84 ? 15.340 16.466 5.055 1.00 19.28 76 ILE A CA 1
ATOM 575 C C . ILE A 1 84 ? 16.364 16.685 6.170 1.00 20.18 76 ILE A C 1
ATOM 576 O O . ILE A 1 84 ? 16.932 17.770 6.279 1.00 18.83 76 ILE A O 1
ATOM 581 N N . ARG A 1 85 ? 16.624 15.657 6.973 1.00 19.50 77 ARG A N 1
ATOM 582 C CA . ARG A 1 85 ? 17.627 15.765 8.033 1.00 26.34 77 ARG A CA 1
ATOM 583 C C . ARG A 1 85 ? 19.001 16.118 7.469 1.00 20.05 77 ARG A C 1
ATOM 584 O O . ARG A 1 85 ? 19.707 16.957 8.027 1.00 20.97 77 ARG A O 1
ATOM 592 N N . ASP A 1 86 ? 19.372 15.480 6.364 1.00 21.80 78 ASP A N 1
ATOM 593 C CA . ASP A 1 86 ? 20.635 15.782 5.695 1.00 19.38 78 ASP A CA 1
ATOM 594 C C . ASP A 1 86 ? 20.690 17.247 5.277 1.00 20.31 78 ASP A C 1
ATOM 595 O O . ASP A 1 86 ? 21.725 17.897 5.410 1.00 18.50 78 ASP A O 1
ATOM 600 N N . ILE A 1 87 ? 19.573 17.763 4.772 1.00 19.15 79 ILE A N 1
ATOM 601 C CA . ILE A 1 87 ? 19.509 19.151 4.331 1.00 17.67 79 ILE A CA 1
ATOM 602 C C . ILE A 1 87 ? 19.609 20.093 5.525 1.00 18.64 79 ILE A C 1
ATOM 603 O O . ILE A 1 87 ? 20.382 21.051 5.509 1.00 19.55 79 ILE A O 1
ATOM 608 N N . ILE A 1 88 ? 18.822 19.814 6.556 1.00 17.65 80 ILE A N 1
ATOM 609 C CA . ILE A 1 88 ? 18.788 20.644 7.754 1.00 22.01 80 ILE A CA 1
ATOM 610 C C . ILE A 1 88 ? 20.163 20.701 8.422 1.00 19.99 80 ILE A C 1
ATOM 611 O O . ILE A 1 88 ? 20.603 21.759 8.870 1.00 16.98 80 ILE A O 1
ATOM 616 N N . PHE A 1 89 ? 20.842 19.563 8.484 1.00 17.67 81 PHE A N 1
ATOM 617 C CA . PHE A 1 89 ? 22.125 19.482 9.172 1.00 25.03 81 PHE A CA 1
ATOM 618 C C . PHE A 1 89 ? 23.218 20.276 8.460 1.00 23.67 81 PHE A C 1
ATOM 619 O O . PHE A 1 89 ? 24.081 20.863 9.105 1.00 22.41 81 PHE A O 1
ATOM 627 N N . SER A 1 90 ? 23.170 20.296 7.131 1.00 21.03 82 SER A N 1
ATOM 628 C CA . SER A 1 90 ? 24.235 20.900 6.334 1.00 19.52 82 SER A CA 1
ATOM 629 C C . SER A 1 90 ? 23.932 22.344 5.935 1.00 20.42 82 SER A C 1
ATOM 630 O O . SER A 1 90 ? 24.840 23.087 5.566 1.00 20.14 82 SER A O 1
ATOM 633 N N . ASN A 1 91 ? 22.663 22.735 6.020 1.00 18.63 83 ASN A N 1
ATOM 634 C CA . ASN A 1 91 ? 22.223 24.068 5.609 1.00 19.47 83 ASN A CA 1
ATOM 635 C C . ASN A 1 91 ? 21.489 24.769 6.758 1.00 23.84 83 ASN A C 1
ATOM 636 O O . ASN A 1 91 ? 20.315 24.500 7.018 1.00 21.52 83 ASN A O 1
ATOM 641 N N . SER A 1 92 ? 22.191 25.667 7.442 1.00 22.43 84 SER A N 1
ATOM 642 C CA . SER A 1 92 ? 21.674 26.285 8.659 1.00 28.35 84 SER A CA 1
ATOM 643 C C . SER A 1 92 ? 20.481 27.197 8.379 1.00 25.85 84 SER A C 1
ATOM 644 O O . SER A 1 92 ? 19.570 27.307 9.202 1.00 23.01 84 SER A O 1
ATOM 647 N N . ASN A 1 93 ? 20.491 27.859 7.226 1.00 23.22 85 ASN A N 1
ATOM 648 C CA . ASN A 1 93 ? 19.382 28.728 6.853 1.00 26.42 85 ASN A CA 1
ATOM 649 C C . ASN A 1 93 ? 18.103 27.926 6.670 1.00 23.05 85 ASN A C 1
ATOM 650 O O . ASN A 1 93 ? 17.007 28.437 6.881 1.00 21.57 85 ASN A O 1
ATOM 655 N N . GLU A 1 94 ? 18.252 26.666 6.274 1.00 22.09 86 GLU A N 1
ATOM 656 C CA . GLU A 1 94 ? 17.105 25.798 6.064 1.00 22.45 86 GLU A CA 1
ATOM 657 C C . GLU A 1 94 ? 16.652 25.190 7.381 1.00 20.84 86 GLU A C 1
ATOM 658 O O . GLU A 1 94 ? 15.465 24.924 7.571 1.00 20.18 86 GLU A O 1
ATOM 664 N N . ARG A 1 95 ? 17.596 24.965 8.288 1.00 21.74 87 ARG A N 1
ATOM 665 C CA . ARG A 1 95 ? 17.244 24.518 9.627 1.00 22.49 87 ARG A CA 1
ATOM 666 C C . ARG A 1 95 ? 16.368 25.563 10.290 1.00 18.86 87 ARG A C 1
ATOM 667 O O . ARG A 1 95 ? 15.339 25.241 10.882 1.00 21.70 87 ARG A O 1
ATOM 675 N N . LEU A 1 96 ? 16.779 26.820 10.173 1.00 17.68 88 LEU A N 1
ATOM 676 C CA . LEU A 1 96 ? 16.046 27.917 10.782 1.00 22.34 88 LEU A CA 1
ATOM 677 C C . LEU A 1 96 ? 14.691 28.106 10.112 1.00 20.98 88 LEU A C 1
ATOM 678 O O . LEU A 1 96 ? 13.696 28.375 10.787 1.00 19.46 88 LEU A O 1
ATOM 683 N N . TRP A 1 97 ? 14.652 27.961 8.790 1.00 18.06 89 TRP A N 1
ATOM 684 C CA . TRP A 1 97 ? 13.398 28.087 8.060 1.00 17.65 89 TRP A CA 1
ATOM 685 C C . TRP A 1 97 ? 12.408 27.043 8.560 1.00 16.94 89 TRP A C 1
ATOM 686 O O . TRP A 1 97 ? 11.258 27.358 8.857 1.00 16.67 89 TRP A O 1
ATOM 697 N N . LEU A 1 98 ? 12.870 25.802 8.666 1.00 16.06 90 LEU A N 1
ATOM 698 C CA . LEU A 1 98 ? 12.008 24.699 9.063 1.00 16.45 90 LEU A CA 1
ATOM 699 C C . LEU A 1 98 ? 11.569 24.841 10.517 1.00 19.50 90 LEU A C 1
ATOM 700 O O . LEU A 1 98 ? 10.437 24.508 10.865 1.00 14.57 90 LEU A O 1
ATOM 705 N N . GLU A 1 99 ? 12.465 25.338 11.362 1.00 18.16 91 GLU A N 1
ATOM 706 C CA . GLU A 1 99 ? 12.150 25.523 12.770 1.00 20.09 91 GLU A CA 1
ATOM 707 C C . GLU A 1 99 ? 11.123 26.642 12.922 1.00 22.64 91 GLU A C 1
ATOM 708 O O . GLU A 1 99 ? 10.229 26.560 13.762 1.00 22.93 91 GLU A O 1
ATOM 714 N N . SER A 1 100 ? 11.240 27.679 12.097 1.00 19.69 92 SER A N 1
ATOM 715 C CA . SER A 1 100 ? 10.284 28.781 12.130 1.00 22.02 92 SER A CA 1
ATOM 716 C C . SER A 1 100 ? 8.910 28.331 11.653 1.00 20.46 92 SER A C 1
ATOM 717 O O . SER A 1 100 ? 7.892 28.785 12.170 1.00 20.45 92 SER A O 1
ATOM 720 N N . LEU A 1 101 ? 8.888 27.444 10.662 1.00 19.86 93 LEU A N 1
ATOM 721 C CA . LEU A 1 101 ? 7.637 26.941 10.106 1.00 19.70 93 LEU A CA 1
ATOM 722 C C . LEU A 1 101 ? 6.872 26.107 11.126 1.00 18.15 93 LEU A C 1
ATOM 723 O O . LEU A 1 101 ? 5.663 26.255 11.277 1.00 18.12 93 LEU A O 1
ATOM 728 N N . LEU A 1 102 ? 7.588 25.229 11.821 1.00 16.95 94 LEU A N 1
ATOM 729 C CA . LEU A 1 102 ? 6.963 24.250 12.700 1.00 20.00 94 LEU A CA 1
ATOM 730 C C . LEU A 1 102 ? 6.730 24.766 14.117 1.00 20.30 94 LEU A C 1
ATOM 731 O O . LEU A 1 102 ? 5.877 24.245 14.830 1.00 23.02 94 LEU A O 1
ATOM 736 N N . HIS A 1 103 ? 7.482 25.784 14.523 1.00 20.80 95 HIS A N 1
ATOM 737 C CA . HIS A 1 103 ? 7.448 26.252 15.909 1.00 23.65 95 HIS A CA 1
ATOM 738 C C . HIS A 1 103 ? 6.044 26.615 16.411 1.00 23.06 95 HIS A C 1
ATOM 739 O O . HIS A 1 103 ? 5.665 26.203 17.506 1.00 20.69 95 HIS A O 1
ATOM 746 N N . PRO A 1 104 ? 5.268 27.379 15.617 1.00 24.82 96 PRO A N 1
ATOM 747 C CA . PRO A 1 104 ? 3.925 27.776 16.063 1.00 21.23 96 PRO A CA 1
ATOM 748 C C . PRO A 1 104 ? 2.989 26.601 16.326 1.00 22.49 96 PRO A C 1
ATOM 749 O O . PRO A 1 104 ? 2.284 26.604 17.334 1.00 23.50 96 PRO A O 1
ATOM 753 N N . VAL A 1 105 ? 2.977 25.617 15.432 1.00 20.52 97 VAL A N 1
ATOM 754 C CA . VAL A 1 105 ? 2.078 24.479 15.584 1.00 19.44 97 VAL A CA 1
ATOM 755 C C . VAL A 1 105 ? 2.576 23.527 16.670 1.00 19.70 97 VAL A C 1
ATOM 756 O O . VAL A 1 105 ? 1.780 22.989 17.437 1.00 18.60 97 VAL A O 1
ATOM 760 N N . ILE A 1 106 ? 3.887 23.330 16.750 1.00 19.22 98 ILE A N 1
ATOM 761 C CA . ILE A 1 106 ? 4.448 22.445 17.766 1.00 18.79 98 ILE A CA 1
ATOM 762 C C . ILE A 1 106 ? 4.173 22.989 19.163 1.00 18.37 98 ILE A C 1
ATOM 763 O O . ILE A 1 106 ? 3.841 22.229 20.073 1.00 19.82 98 ILE A O 1
ATOM 768 N N . ARG A 1 107 ? 4.305 24.303 19.328 1.00 17.52 99 ARG A N 1
ATOM 769 C CA . ARG A 1 107 ? 4.114 24.928 20.631 1.00 20.47 99 ARG A CA 1
ATOM 770 C C . ARG A 1 107 ? 2.684 24.747 21.135 1.00 21.31 99 ARG A C 1
ATOM 771 O O . ARG A 1 107 ? 2.466 24.539 22.326 1.00 19.04 99 ARG A O 1
ATOM 779 N N . LYS A 1 108 ? 1.715 24.832 20.230 1.00 21.51 100 LYS A N 1
ATOM 780 C CA . LYS A 1 108 ? 0.315 24.658 20.596 1.00 22.35 100 LYS A CA 1
ATOM 781 C C . LYS A 1 108 ? 0.049 23.246 21.108 1.00 21.16 100 LYS A C 1
ATOM 782 O O . LYS A 1 108 ? -0.741 23.053 22.033 1.00 15.26 100 LYS A O 1
ATOM 788 N N . LYS A 1 109 ? 0.707 22.264 20.499 1.00 17.31 101 LYS A N 1
ATOM 789 C CA . LYS A 1 109 ? 0.559 20.874 20.915 1.00 19.59 101 LYS A CA 1
ATOM 790 C C . LYS A 1 109 ? 1.226 20.639 22.268 1.00 19.57 101 LYS A C 1
ATOM 791 O O . LYS A 1 109 ? 0.693 19.914 23.108 1.00 17.37 101 LYS A O 1
ATOM 797 N N . ILE A 1 110 ? 2.391 21.250 22.472 1.00 15.57 102 ILE A N 1
ATOM 798 C CA . ILE A 1 110 ? 3.100 21.136 23.742 1.00 18.38 102 ILE A CA 1
ATOM 799 C C . ILE A 1 110 ? 2.221 21.678 24.865 1.00 17.19 102 ILE A C 1
ATOM 800 O O . ILE A 1 110 ? 2.087 21.056 25.918 1.00 17.69 102 ILE A O 1
ATOM 805 N N . GLU A 1 111 ? 1.612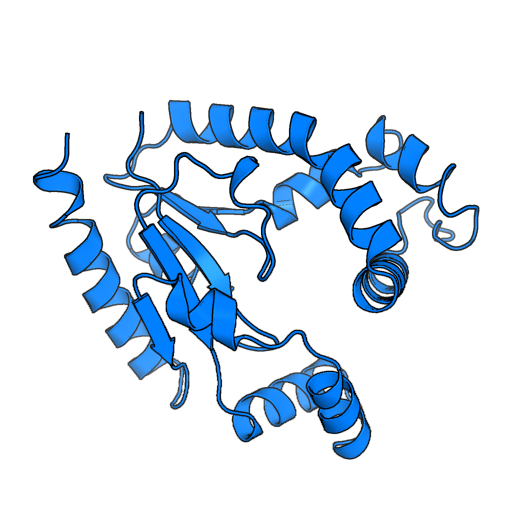 22.832 24.627 1.00 16.19 103 GLU A N 1
ATOM 806 C CA . GLU A 1 111 ? 0.775 23.472 25.632 1.00 19.00 103 GLU A CA 1
ATOM 807 C C . GLU A 1 111 ? -0.443 22.621 26.001 1.00 18.22 103 GLU A C 1
ATOM 808 O O . GLU A 1 111 ? -0.841 22.580 27.166 1.00 18.38 103 GLU A O 1
ATOM 814 N N . GLU A 1 112 ? -1.020 21.932 25.020 1.00 17.00 104 GLU A N 1
ATOM 815 C CA . GLU A 1 112 ? -2.129 21.016 25.286 1.00 19.39 104 GLU A CA 1
ATOM 816 C C . GLU A 1 112 ? -1.706 19.913 26.246 1.00 17.20 104 GLU A C 1
ATOM 817 O O . GLU A 1 112 ? -2.431 19.582 27.184 1.00 15.07 104 GLU A O 1
ATOM 823 N N . GLN A 1 113 ? -0.533 19.341 26.002 1.00 12.64 105 GLN A N 1
ATOM 824 C CA . GLN A 1 113 ? -0.043 18.246 26.825 1.00 17.34 105 GLN A CA 1
ATOM 825 C C . GLN A 1 113 ? 0.380 18.725 28.210 1.00 14.83 105 GLN A C 1
ATOM 826 O O . GLN A 1 113 ? 0.290 17.976 29.178 1.00 15.49 105 GLN A O 1
ATOM 832 N N . LEU A 1 114 ? 0.834 19.970 28.304 1.00 12.37 106 LEU A N 1
ATOM 833 C CA . LEU A 1 114 ? 1.186 20.548 29.596 1.00 15.75 106 LEU A CA 1
ATOM 834 C C . LEU A 1 114 ? -0.047 20.784 30.458 1.00 16.02 106 LEU A C 1
ATOM 835 O O . LEU A 1 114 ? -0.000 20.597 31.672 1.00 15.21 106 LEU A O 1
ATOM 840 N N . ILE A 1 115 ? -1.146 21.203 29.833 1.00 14.43 107 ILE A N 1
ATOM 841 C CA . ILE A 1 115 ? -2.376 21.483 30.568 1.00 14.32 107 ILE A CA 1
ATOM 842 C C . ILE A 1 115 ? -2.881 20.222 31.261 1.00 13.28 107 ILE A C 1
ATOM 843 O O . ILE A 1 115 ? -3.458 20.292 32.342 1.00 16.24 107 ILE A O 1
ATOM 848 N N . VAL A 1 116 ? -2.651 19.071 30.638 1.00 13.67 108 VAL A N 1
ATOM 849 C CA . VAL A 1 116 ? -3.117 17.803 31.182 1.00 14.62 108 VAL A CA 1
ATOM 850 C C . VAL A 1 116 ? -1.967 16.977 31.767 1.00 14.94 108 VAL A C 1
ATOM 851 O O . VAL A 1 116 ? -2.073 15.759 31.896 1.00 14.32 108 VAL A O 1
ATOM 855 N N . CYS A 1 117 ? -0.875 17.643 32.130 1.00 13.00 109 CYS A N 1
ATOM 856 C CA . CYS A 1 117 ? 0.261 16.959 32.745 1.00 15.22 109 CYS A CA 1
ATOM 857 C C . CYS A 1 117 ? -0.113 16.419 34.124 1.00 16.82 109 CYS A C 1
ATOM 858 O O . CYS A 1 117 ? -0.588 17.161 34.983 1.00 17.58 109 CYS A O 1
ATOM 861 N N . THR A 1 118 ? 0.107 15.123 34.324 1.00 16.08 110 THR A N 1
ATOM 862 C CA . THR A 1 118 ? -0.291 14.445 35.555 1.00 21.70 110 THR A CA 1
ATOM 863 C C . THR A 1 118 ? 0.886 14.175 36.494 1.00 22.29 110 THR A C 1
ATOM 864 O O . THR A 1 118 ? 0.698 13.632 37.582 1.00 31.20 110 THR A O 1
ATOM 868 N N . SER A 1 119 ? 2.092 14.545 36.072 1.00 20.74 111 SER A N 1
ATOM 869 C CA . SER A 1 119 ? 3.293 14.289 36.861 1.00 16.73 111 SER A CA 1
ATOM 870 C C . SER A 1 119 ? 3.764 15.562 37.574 1.00 14.04 111 SER A C 1
ATOM 871 O O . SER A 1 119 ? 3.354 16.662 37.206 1.00 15.87 111 SER A O 1
ATOM 874 N N . PRO A 1 120 ? 4.617 15.413 38.607 1.00 15.24 112 PRO A N 1
ATOM 875 C CA . PRO A 1 120 ? 5.084 16.554 39.409 1.00 11.85 112 PRO A CA 1
ATOM 876 C C . PRO A 1 120 ? 5.914 17.549 38.605 1.00 13.76 112 PRO A C 1
ATOM 877 O O . PRO A 1 120 ? 5.934 18.740 38.918 1.00 12.53 112 PRO A O 1
ATOM 881 N N . TYR A 1 121 ? 6.621 17.051 37.598 1.00 13.91 113 TYR A N 1
ATOM 882 C CA . TYR A 1 121 ? 7.291 17.910 36.634 1.00 12.28 113 TYR A CA 1
ATOM 883 C C . TYR A 1 121 ? 7.216 17.220 35.281 1.00 14.50 113 TYR A C 1
ATOM 884 O O . TYR A 1 121 ? 6.884 16.035 35.207 1.00 11.34 113 TYR A O 1
ATOM 893 N N . CYS A 1 122 ? 7.516 17.965 34.222 1.00 14.09 114 CYS A N 1
ATOM 894 C CA . CYS A 1 122 ? 7.382 17.466 32.855 1.00 15.49 114 CYS A CA 1
ATOM 895 C C . CYS A 1 122 ? 8.720 17.512 32.130 1.00 14.02 114 CYS A C 1
ATOM 896 O O . CYS A 1 122 ? 9.522 18.417 32.340 1.00 15.25 114 CYS A O 1
ATOM 899 N N . LEU A 1 123 ? 8.948 16.520 31.281 1.00 13.41 115 LEU A N 1
ATOM 900 C CA . LEU A 1 123 ? 10.142 16.461 30.454 1.00 16.38 115 LEU A CA 1
ATOM 901 C C . LEU A 1 123 ? 9.771 16.734 29.000 1.00 14.87 115 LEU A C 1
ATOM 902 O O . LEU A 1 123 ? 8.885 16.087 28.453 1.00 14.55 115 LEU A O 1
ATOM 907 N N . ILE A 1 124 ? 10.440 17.709 28.392 1.00 14.47 116 ILE A N 1
ATOM 908 C CA . ILE A 1 124 ? 10.211 18.060 26.996 1.00 13.55 116 ILE A CA 1
ATOM 909 C C . ILE A 1 124 ? 11.468 17.774 26.175 1.00 13.93 116 ILE A C 1
ATOM 910 O O . ILE A 1 124 ? 12.475 18.469 26.305 1.00 9.86 116 ILE A O 1
ATOM 915 N N . GLU A 1 125 ? 11.409 16.739 25.345 1.00 15.58 117 GLU A N 1
ATOM 916 C CA . GLU A 1 125 ? 12.519 16.410 24.459 1.00 18.57 117 GLU A CA 1
ATOM 917 C C . GLU A 1 125 ? 12.557 17.383 23.288 1.00 19.65 117 GLU A C 1
ATOM 918 O O . GLU A 1 125 ? 11.600 17.475 22.520 1.00 21.62 117 GLU A O 1
ATOM 924 N N . ILE A 1 126 ? 13.673 18.098 23.164 1.00 16.41 118 ILE A N 1
ATOM 925 C CA . ILE A 1 126 ? 13.821 19.175 22.193 1.00 21.67 118 ILE A CA 1
ATOM 926 C C . ILE A 1 126 ? 15.158 19.026 21.457 1.00 27.24 118 ILE A C 1
ATOM 927 O O . ILE A 1 126 ? 16.009 18.245 21.883 1.00 22.00 118 ILE A O 1
ATOM 932 N N . PRO A 1 127 ? 15.346 19.755 20.339 1.00 46.93 119 PRO A N 1
ATOM 933 C CA . PRO A 1 127 ? 16.606 19.586 19.601 1.00 30.73 119 PRO A CA 1
ATOM 934 C C . PRO A 1 127 ? 17.820 20.189 20.308 1.00 27.56 119 PRO A C 1
ATOM 935 O O . PRO A 1 127 ? 17.673 21.079 21.145 1.00 24.28 119 PRO A O 1
ATOM 939 N N . LEU A 1 128 ? 19.005 19.699 19.953 1.00 30.30 120 LEU A N 1
ATOM 940 C CA . LEU A 1 128 ? 20.259 20.135 20.566 1.00 30.14 120 LEU A CA 1
ATOM 941 C C . LEU A 1 128 ? 20.436 21.653 20.518 1.00 29.24 120 LEU A C 1
ATOM 942 O O . LEU A 1 128 ? 20.747 22.285 21.532 1.00 27.10 120 LEU A O 1
ATOM 947 N N . LEU A 1 129 ? 20.236 22.225 19.334 1.00 29.91 121 LEU A N 1
ATOM 948 C CA . LEU A 1 129 ? 20.384 23.662 19.122 1.00 33.86 121 LEU A CA 1
ATOM 949 C C . LEU A 1 129 ? 19.030 24.363 19.141 1.00 32.39 121 LEU A C 1
ATOM 950 O O . LEU A 1 129 ? 18.707 25.133 18.236 1.00 32.66 121 LEU A O 1
ATOM 955 N N . PHE A 1 130 ? 18.242 24.095 20.176 1.00 31.19 122 PHE A N 1
ATOM 956 C CA . PHE A 1 130 ? 16.906 24.661 20.272 1.00 31.54 122 PHE A CA 1
ATOM 957 C C . PHE A 1 130 ? 16.965 26.174 20.463 1.00 34.89 122 PHE A C 1
ATOM 958 O O . PHE A 1 130 ? 17.843 26.696 21.153 1.00 31.08 122 PHE A O 1
ATOM 966 N N . ASN A 1 131 ? 16.029 26.873 19.829 1.00 33.89 123 ASN A N 1
ATOM 967 C CA . ASN A 1 131 ? 15.895 28.310 20.008 1.00 38.13 123 ASN A CA 1
ATOM 968 C C . ASN A 1 131 ? 15.312 28.594 21.384 1.00 37.72 123 ASN A C 1
ATOM 969 O O . ASN A 1 131 ? 14.192 28.180 21.690 1.00 36.02 123 ASN A O 1
ATOM 974 N N . LYS A 1 132 ? 16.076 29.301 22.210 1.00 39.77 124 LYS A N 1
ATOM 975 C CA . LYS A 1 132 ? 15.662 29.571 23.583 1.00 45.03 124 LYS A CA 1
ATOM 976 C C . LYS A 1 132 ? 14.416 30.445 23.592 1.00 42.22 124 LYS A C 1
ATOM 977 O O . LYS A 1 132 ? 13.534 30.275 24.431 1.00 40.71 124 LYS A O 1
ATOM 983 N N . HIS A 1 133 ? 14.348 31.380 22.647 1.00 48.68 125 HIS A N 1
ATOM 984 C CA . HIS A 1 133 ? 13.208 32.284 22.539 1.00 43.79 125 HIS A CA 1
ATOM 985 C C . HIS A 1 133 ? 11.918 31.514 22.286 1.00 39.71 125 HIS A C 1
ATOM 986 O O . HIS A 1 133 ? 10.826 32.026 22.527 1.00 41.14 125 HIS A O 1
ATOM 993 N N . HIS A 1 134 ? 12.049 30.285 21.796 1.00 39.79 126 HIS A N 1
ATOM 994 C CA . HIS A 1 134 ? 10.895 29.431 21.544 1.00 36.48 126 HIS A CA 1
ATOM 995 C C . HIS A 1 134 ? 10.601 28.525 22.743 1.00 35.15 126 HIS A C 1
ATOM 996 O O . HIS A 1 134 ? 9.506 27.964 22.850 1.00 29.45 126 HIS A O 1
ATOM 1003 N N . TYR A 1 135 ? 11.578 28.400 23.643 1.00 33.34 127 TYR A N 1
ATOM 1004 C CA . TYR A 1 135 ? 11.413 27.636 24.880 1.00 33.38 127 TYR A CA 1
ATOM 1005 C C . TYR A 1 135 ? 11.861 28.432 26.107 1.00 35.21 127 TYR A C 1
ATOM 1006 O O . TYR A 1 135 ? 12.717 27.977 26.867 1.00 33.71 127 TYR A O 1
ATOM 1015 N N . PRO A 1 136 ? 11.277 29.624 26.307 1.00 39.72 128 PRO A N 1
ATOM 1016 C CA . PRO A 1 136 ? 11.643 30.494 27.428 1.00 42.50 128 PRO A CA 1
ATOM 1017 C C . PRO A 1 136 ? 11.061 30.035 28.764 1.00 37.86 128 PRO A C 1
ATOM 1018 O O . PRO A 1 136 ? 11.401 30.600 29.803 1.00 42.23 128 PRO A O 1
ATOM 1022 N N . TYR A 1 137 ? 10.203 29.020 28.729 1.00 33.03 129 TYR A N 1
ATOM 1023 C CA . TYR A 1 137 ? 9.463 28.593 29.914 1.00 32.84 129 TYR A CA 1
ATOM 1024 C C . TYR A 1 137 ? 10.115 27.425 30.657 1.00 29.71 129 TYR A C 1
ATOM 1025 O O . TYR A 1 137 ? 9.611 26.985 31.689 1.00 32.13 129 TYR A O 1
ATOM 1034 N N . LEU A 1 138 ? 11.232 26.927 30.140 1.00 24.65 130 LEU A N 1
ATOM 1035 C CA . LEU A 1 138 ? 11.926 25.809 30.768 1.00 20.61 130 LEU A CA 1
ATOM 1036 C C . LEU A 1 138 ? 12.585 26.226 32.079 1.00 18.98 130 LEU A C 1
ATOM 1037 O O . LEU A 1 138 ? 13.270 27.243 32.133 1.00 20.78 130 LEU A O 1
ATOM 1042 N N . GLN A 1 139 ? 12.386 25.441 33.134 1.00 17.66 131 GLN A N 1
ATOM 1043 C CA . GLN A 1 139 ? 13.072 25.688 34.399 1.00 19.12 131 GLN A CA 1
ATOM 1044 C C . GLN A 1 139 ? 14.506 25.186 34.332 1.00 18.47 131 GLN A C 1
ATOM 1045 O O . GLN A 1 139 ? 15.419 25.790 34.893 1.00 17.80 131 GLN A O 1
ATOM 1051 N N . LYS A 1 140 ? 14.681 24.057 33.656 1.00 20.73 132 LYS A N 1
ATOM 1052 C CA . LYS A 1 140 ? 15.972 23.397 33.571 1.00 18.04 132 LYS A CA 1
ATOM 1053 C C . LYS A 1 140 ? 16.216 22.890 32.163 1.00 15.53 132 LYS A C 1
ATOM 1054 O O . LYS A 1 140 ? 15.270 22.622 31.423 1.00 12.37 132 LYS A O 1
ATOM 1060 N N . VAL A 1 141 ? 17.490 22.762 31.808 1.00 14.61 133 VAL A N 1
ATOM 1061 C CA . VAL A 1 141 ? 17.888 22.068 30.594 1.00 12.51 133 VAL A CA 1
ATOM 1062 C C . VAL A 1 141 ? 18.825 20.924 30.969 1.00 12.05 133 VAL A C 1
ATOM 1063 O O . VAL A 1 141 ? 19.774 21.104 31.737 1.00 12.17 133 VAL A O 1
ATOM 1067 N N . LEU A 1 142 ? 18.523 19.746 30.438 1.00 10.79 134 LEU A N 1
ATOM 1068 C CA . LEU A 1 142 ? 19.351 18.561 30.604 1.00 9.97 134 LEU A CA 1
ATOM 1069 C C . LEU A 1 142 ? 19.966 18.205 29.257 1.00 8.13 134 LEU A C 1
ATOM 1070 O O . LEU A 1 142 ? 19.257 18.022 28.269 1.00 13.96 134 LEU A O 1
ATOM 1075 N N . LEU A 1 143 ? 21.289 18.131 29.228 1.00 11.92 135 LEU A N 1
ATOM 1076 C CA . LEU A 1 143 ? 22.020 17.769 28.023 1.00 12.06 135 LEU A CA 1
ATOM 1077 C C . LEU A 1 143 ? 22.693 16.415 28.207 1.00 10.85 135 LEU A C 1
ATOM 1078 O O . LEU A 1 143 ? 23.525 16.244 29.095 1.00 11.33 135 LEU A O 1
ATOM 1083 N N . VAL A 1 144 ? 22.314 15.453 27.374 1.00 10.35 136 VAL A N 1
ATOM 1084 C CA . VAL A 1 144 ? 22.910 14.122 27.413 1.00 11.90 136 VAL A CA 1
ATOM 1085 C C . VAL A 1 144 ? 24.022 14.030 26.383 1.00 15.06 136 VAL A C 1
ATOM 1086 O O . VAL A 1 144 ? 23.813 14.343 25.215 1.00 15.30 136 VAL A O 1
ATOM 1090 N N . ILE A 1 145 ? 25.206 13.608 26.818 1.00 15.61 137 ILE A N 1
ATOM 1091 C CA . ILE A 1 145 ? 26.326 13.446 25.904 1.00 16.55 137 ILE A CA 1
ATOM 1092 C C . ILE A 1 145 ? 26.978 12.083 26.076 1.00 18.01 137 ILE A C 1
ATOM 1093 O O . ILE A 1 145 ? 26.914 11.480 27.146 1.00 19.82 137 ILE A O 1
ATOM 1098 N N . ALA A 1 146 ? 27.599 11.608 25.006 1.00 18.03 138 ALA A N 1
ATOM 1099 C CA . ALA A 1 146 ? 28.336 10.356 25.035 1.00 21.52 138 ALA A CA 1
ATOM 1100 C C . ALA A 1 146 ? 29.734 10.606 24.495 1.00 22.53 138 ALA A C 1
ATOM 1101 O O . ALA A 1 146 ? 29.906 11.398 23.566 1.00 25.39 138 ALA A O 1
ATOM 1103 N N . PRO A 1 147 ? 30.744 9.945 25.077 1.00 23.77 139 PRO A N 1
ATOM 1104 C CA . PRO A 1 147 ? 32.098 10.164 24.556 1.00 30.54 139 PRO A CA 1
ATOM 1105 C C . PRO A 1 147 ? 32.238 9.714 23.101 1.00 31.48 139 PRO A C 1
ATOM 1106 O O . PRO A 1 147 ? 31.459 8.883 22.628 1.00 27.50 139 PRO A O 1
ATOM 1110 N N . LEU A 1 148 ? 33.227 10.280 22.415 1.00 33.24 140 LEU A N 1
ATOM 1111 C CA . LEU A 1 148 ? 33.456 10.045 20.993 1.00 34.62 140 LEU A CA 1
ATOM 1112 C C . LEU A 1 148 ? 33.449 8.561 20.630 1.00 32.40 140 LEU A C 1
ATOM 1113 O O . LEU A 1 148 ? 32.775 8.156 19.683 1.00 35.66 140 LEU A O 1
ATOM 1118 N N . GLU A 1 149 ? 34.180 7.752 21.388 1.00 35.27 141 GLU A N 1
ATOM 1119 C CA . GLU A 1 149 ? 34.246 6.318 21.122 1.00 39.40 141 GLU A CA 1
ATOM 1120 C C . GLU A 1 149 ? 32.849 5.688 21.129 1.00 38.01 141 GLU A C 1
ATOM 1121 O O . GLU A 1 149 ? 32.482 4.958 20.207 1.00 37.80 141 GLU A O 1
ATOM 1123 N N . SER A 1 150 ? 32.070 5.989 22.164 1.00 37.05 142 SER A N 1
ATOM 1124 C CA . SER A 1 150 ? 30.713 5.458 22.293 1.00 35.92 142 SER A CA 1
ATOM 1125 C C . SER A 1 150 ? 29.816 5.885 21.136 1.00 33.75 142 SER A C 1
ATOM 1126 O O . SER A 1 150 ? 28.994 5.104 20.655 1.00 38.11 142 SER A O 1
ATOM 1129 N N . GLN A 1 151 ? 29.953 7.140 20.718 1.00 32.00 143 GLN A N 1
ATOM 1130 C CA . GLN A 1 151 ? 29.169 7.669 19.604 1.00 32.22 143 GLN A CA 1
ATOM 1131 C C . GLN A 1 151 ? 29.473 6.929 18.308 1.00 35.84 143 GLN A C 1
ATOM 1132 O O . GLN A 1 151 ? 28.577 6.668 17.508 1.00 36.70 143 GLN A O 1
ATOM 1138 N N . LEU A 1 152 ? 30.743 6.609 18.092 1.00 38.22 144 LEU A N 1
ATOM 1139 C CA . LEU A 1 152 ? 31.139 5.943 16.860 1.00 55.51 144 LEU A CA 1
ATOM 1140 C C . LEU A 1 152 ? 30.548 4.543 16.813 1.00 44.88 144 LEU A C 1
ATOM 1141 O O . LEU A 1 152 ? 30.006 4.126 15.789 1.00 45.64 144 LEU A O 1
ATOM 1146 N N . ASP A 1 153 ? 30.644 3.827 17.929 1.00 46.42 145 ASP A N 1
ATOM 1147 C CA . ASP A 1 153 ? 30.079 2.488 18.024 1.00 50.25 145 ASP A CA 1
ATOM 1148 C C . ASP A 1 153 ? 28.591 2.526 17.716 1.00 51.29 145 ASP A C 1
ATOM 1149 O O . ASP A 1 153 ? 28.078 1.702 16.960 1.00 57.43 145 ASP A O 1
ATOM 1154 N N . ARG A 1 154 ? 27.908 3.505 18.295 1.00 48.43 146 ARG A N 1
ATOM 1155 C CA . ARG A 1 154 ? 26.473 3.653 18.112 1.00 54.50 146 ARG A CA 1
ATOM 1156 C C . ARG A 1 154 ? 26.143 3.989 16.659 1.00 51.96 146 ARG A C 1
ATOM 1157 O O . ARG A 1 154 ? 25.163 3.490 16.106 1.00 60.93 146 ARG A O 1
ATOM 1165 N N . ILE A 1 155 ? 26.971 4.831 16.046 1.00 51.99 147 ILE A N 1
ATOM 1166 C CA . ILE A 1 155 ? 26.740 5.281 14.675 1.00 54.68 147 ILE A CA 1
ATOM 1167 C C . ILE A 1 155 ? 27.074 4.196 13.654 1.00 58.51 147 ILE A C 1
ATOM 1168 O O . ILE A 1 155 ? 26.406 4.078 12.629 1.00 61.71 147 ILE A O 1
ATOM 1173 N N . VAL A 1 156 ? 28.111 3.413 13.920 1.00 57.39 148 VAL A N 1
ATOM 1174 C CA . VAL A 1 156 ? 28.491 2.349 13.000 1.00 61.79 148 VAL A CA 1
ATOM 1175 C C . VAL A 1 156 ? 27.452 1.233 13.030 1.00 71.43 148 VAL A C 1
ATOM 1176 O O . VAL A 1 156 ? 27.134 0.650 11.995 1.00 78.44 148 VAL A O 1
ATOM 1180 N N . LYS A 1 157 ? 26.921 0.936 14.213 1.00 66.11 149 LYS A N 1
ATOM 1181 C CA . LYS A 1 157 ? 25.920 -0.117 14.345 1.00 59.00 149 LYS A CA 1
ATOM 1182 C C . LYS A 1 157 ? 24.565 0.315 13.783 1.00 69.92 149 LYS A C 1
ATOM 1183 O O . LYS A 1 157 ? 23.834 -0.505 13.228 1.00 80.26 149 LYS A O 1
ATOM 1189 N N . ARG A 1 158 ? 24.231 1.596 13.922 1.00 68.64 150 ARG A N 1
ATOM 1190 C CA . ARG A 1 158 ? 22.950 2.095 13.426 1.00 77.58 150 ARG A CA 1
ATOM 1191 C C . ARG A 1 158 ? 23.018 2.362 11.924 1.00 69.14 150 ARG A C 1
ATOM 1192 O O . ARG A 1 158 ? 22.084 2.041 11.190 1.00 69.31 150 ARG A O 1
ATOM 1200 N N . ASP A 1 159 ? 24.128 2.939 11.471 1.00 70.81 151 ASP A N 1
ATOM 1201 C CA . ASP A 1 159 ? 24.260 3.362 10.079 1.00 78.70 151 ASP A CA 1
ATOM 1202 C C . ASP A 1 159 ? 24.942 2.306 9.215 1.00 83.09 151 ASP A C 1
ATOM 1203 O O . ASP A 1 159 ? 24.972 2.429 7.989 1.00 81.27 151 ASP A O 1
ATOM 1208 N N . HIS A 1 160 ? 25.497 1.280 9.857 1.00 82.87 152 HIS A N 1
ATOM 1209 C CA . HIS A 1 160 ? 26.205 0.208 9.156 1.00 82.84 152 HIS A CA 1
ATOM 1210 C C . HIS A 1 160 ? 27.359 0.753 8.316 1.00 79.27 152 HIS A C 1
ATOM 1211 O O . HIS A 1 160 ? 27.830 0.090 7.393 1.00 87.44 152 HIS A O 1
ATOM 1218 N N . CYS A 1 161 ? 27.818 1.957 8.646 1.00 81.27 153 CYS A N 1
ATOM 1219 C CA . CYS A 1 161 ? 28.829 2.639 7.844 1.00 85.64 153 CYS A CA 1
ATOM 1220 C C . CYS A 1 161 ? 30.239 2.378 8.356 1.00 77.85 153 CYS A C 1
ATOM 1221 O O . CYS A 1 161 ? 30.430 1.788 9.419 1.00 70.44 153 CYS A O 1
ATOM 1224 N N . THR A 1 162 ? 31.221 2.826 7.584 1.00 72.84 154 THR A N 1
ATOM 1225 C CA . THR A 1 162 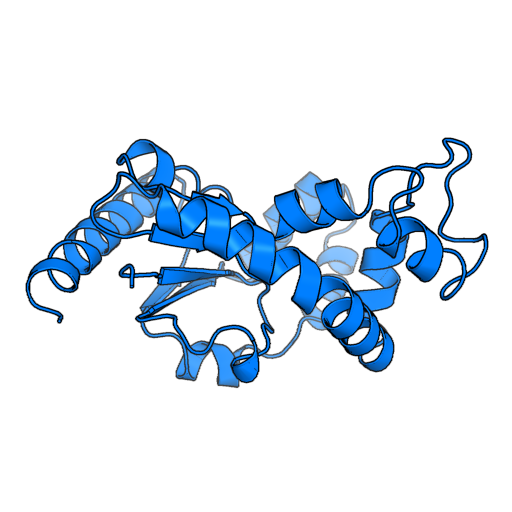? 32.620 2.709 7.976 1.00 72.17 154 THR A CA 1
ATOM 1226 C C . THR A 1 162 ? 32.923 3.633 9.149 1.00 66.98 154 THR A C 1
ATOM 1227 O O . THR A 1 162 ? 32.300 4.684 9.300 1.00 63.23 154 THR A O 1
ATOM 1231 N N . LYS A 1 163 ? 33.882 3.231 9.979 1.00 58.70 155 LYS A N 1
ATOM 1232 C CA . LYS A 1 163 ? 34.276 4.020 11.142 1.00 52.08 155 LYS A CA 1
ATOM 1233 C C . LYS A 1 163 ? 34.723 5.422 10.743 1.00 59.66 155 LYS A C 1
ATOM 1234 O O . LYS A 1 163 ? 34.480 6.388 11.466 1.00 54.56 155 LYS A O 1
ATOM 1240 N N . LYS A 1 164 ? 35.381 5.528 9.595 1.00 52.53 156 LYS A N 1
ATOM 1241 C CA . LYS A 1 164 ? 35.867 6.814 9.116 1.00 44.99 156 LYS A CA 1
ATOM 1242 C C . LYS A 1 164 ? 34.721 7.708 8.645 1.00 45.28 156 LYS A C 1
ATOM 1243 O O . LYS A 1 164 ? 34.843 8.933 8.651 1.00 43.88 156 LYS A O 1
ATOM 1249 N N . GLN A 1 165 ? 33.609 7.102 8.242 1.00 46.11 157 GLN A N 1
ATOM 1250 C CA . GLN A 1 165 ? 32.434 7.873 7.848 1.00 49.20 157 GLN A CA 1
ATOM 1251 C C . GLN A 1 165 ? 31.716 8.390 9.087 1.00 45.06 157 GLN A C 1
ATOM 1252 O O . GLN A 1 165 ? 31.178 9.497 9.089 1.00 42.26 157 GLN A O 1
ATOM 1254 N N . ALA A 1 166 ? 31.710 7.580 10.140 1.00 43.59 158 ALA A N 1
ATOM 1255 C CA . ALA A 1 166 ? 31.101 7.973 11.404 1.00 44.82 158 ALA A CA 1
ATOM 1256 C C . ALA A 1 166 ? 31.872 9.138 12.012 1.00 40.64 158 ALA A C 1
ATOM 1257 O O . ALA A 1 166 ? 31.279 10.119 12.459 1.00 37.99 158 ALA A O 1
ATOM 1259 N N . LEU A 1 167 ? 33.196 9.022 12.019 1.00 40.72 159 LEU A N 1
ATOM 1260 C CA . LEU A 1 167 ? 34.061 10.086 12.513 1.00 34.89 159 LEU A CA 1
ATOM 1261 C C . LEU A 1 167 ? 33.821 11.365 11.717 1.00 33.27 159 LEU A C 1
ATOM 1262 O O . LEU A 1 167 ? 33.792 12.460 12.277 1.00 30.09 159 LEU A O 1
ATOM 1267 N N . ALA A 1 168 ? 33.638 11.214 10.408 1.00 36.74 160 ALA A N 1
ATOM 1268 C CA . ALA A 1 168 ? 33.378 12.351 9.532 1.00 33.60 160 ALA A CA 1
ATOM 1269 C C . ALA A 1 168 ? 32.018 12.970 9.843 1.00 32.84 160 ALA A C 1
ATOM 1270 O O . ALA A 1 168 ? 31.827 14.179 9.697 1.00 31.52 160 ALA A O 1
ATOM 1272 N N . ILE A 1 169 ? 31.075 12.132 10.264 1.00 37.06 161 ILE A N 1
ATOM 1273 C CA . ILE A 1 169 ? 29.763 12.604 10.695 1.00 36.13 161 ILE A CA 1
ATOM 1274 C C . ILE A 1 169 ? 29.891 13.338 12.024 1.00 33.87 161 ILE A C 1
ATOM 1275 O O . ILE A 1 169 ? 29.295 14.397 12.216 1.00 33.90 161 ILE A O 1
ATOM 1280 N N . LEU A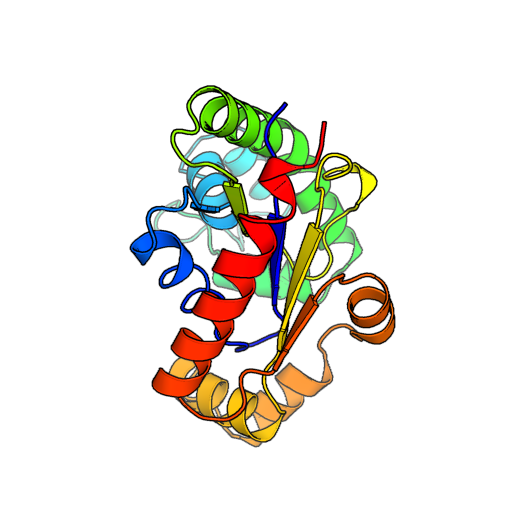 1 170 ? 30.669 12.771 12.939 1.00 32.15 162 LEU A N 1
ATOM 1281 C CA . LEU A 1 170 ? 30.911 13.411 14.227 1.00 31.11 162 LEU A CA 1
ATOM 1282 C C . LEU A 1 170 ? 31.719 14.692 14.055 1.00 31.62 162 LEU A C 1
ATOM 1283 O O . LEU A 1 170 ? 31.557 15.642 14.820 1.00 25.80 162 LEU A O 1
ATOM 1288 N N . ALA A 1 171 ? 32.583 14.709 13.043 1.00 30.07 163 ALA A N 1
ATOM 1289 C CA . ALA A 1 171 ? 33.450 15.855 12.786 1.00 27.45 163 ALA A CA 1
ATOM 1290 C C . ALA A 1 171 ? 32.648 17.101 12.420 1.00 27.20 163 ALA A C 1
ATOM 1291 O O . ALA A 1 171 ? 33.123 18.223 12.600 1.00 32.14 163 ALA A O 1
ATOM 1293 N N . THR A 1 172 ? 31.431 16.900 11.922 1.00 24.05 164 THR A N 1
ATOM 1294 C CA . THR A 1 172 ? 30.614 17.999 11.417 1.00 29.62 164 THR A CA 1
ATOM 1295 C C . THR A 1 172 ? 29.497 18.417 12.376 1.00 34.75 164 THR A C 1
ATOM 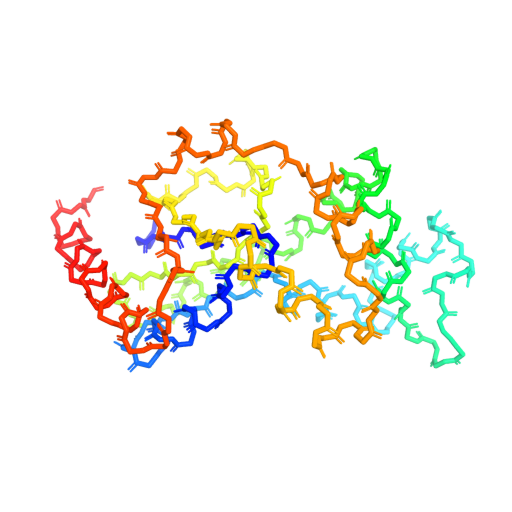1296 O O . THR A 1 172 ? 28.675 19.272 12.044 1.00 32.38 164 THR A O 1
ATOM 1300 N N . GLN A 1 173 ? 29.469 17.831 13.566 1.00 33.72 165 GLN A N 1
ATOM 1301 C CA . GLN A 1 173 ? 28.427 18.161 14.532 1.00 35.18 165 GLN A CA 1
ATOM 1302 C C . GLN A 1 173 ? 28.626 19.561 15.097 1.00 26.28 165 GLN A C 1
ATOM 1303 O O . GLN A 1 173 ? 29.737 20.083 15.083 1.00 31.71 165 GLN A O 1
ATOM 1309 N N . PRO A 1 174 ? 27.541 20.180 15.590 1.00 31.86 166 PRO A N 1
ATOM 1310 C CA . PRO A 1 174 ? 27.670 21.525 16.156 1.00 33.55 166 PRO A CA 1
ATOM 1311 C C . PRO A 1 174 ? 28.536 21.520 17.403 1.00 35.65 166 PRO A C 1
ATOM 1312 O O . PRO A 1 174 ? 28.511 20.548 18.158 1.00 34.98 166 PRO A O 1
ATOM 1316 N N . ASN A 1 175 ? 29.297 22.586 17.617 1.00 36.85 167 ASN A N 1
ATOM 1317 C CA . ASN A 1 175 ? 30.079 22.697 18.836 1.00 35.03 167 ASN A CA 1
ATOM 1318 C C . ASN A 1 175 ? 29.136 22.827 20.020 1.00 34.70 167 ASN A C 1
ATOM 1319 O O . ASN A 1 175 ? 28.106 23.498 19.937 1.00 32.38 167 ASN A O 1
ATOM 1324 N N . LEU A 1 176 ? 29.489 22.162 21.114 1.00 30.77 168 LEU A N 1
ATOM 1325 C CA . LEU A 1 176 ? 28.602 22.039 22.259 1.00 28.10 168 LEU A CA 1
ATOM 1326 C C . LEU A 1 176 ? 28.964 23.013 23.368 1.00 28.49 168 LEU A C 1
ATOM 1327 O O . LEU A 1 176 ? 28.241 23.114 24.356 1.00 26.72 168 LEU A O 1
ATOM 1332 N N . GLU A 1 177 ? 30.081 23.717 23.200 1.00 25.81 169 GLU A N 1
ATOM 1333 C CA . GLU A 1 177 ? 30.603 24.614 24.231 1.00 31.04 169 GLU A CA 1
ATOM 1334 C C . GLU A 1 177 ? 29.521 25.528 24.801 1.00 30.48 169 GLU A C 1
ATOM 1335 O O . GLU A 1 177 ? 29.355 25.624 26.018 1.00 31.69 169 GLU A O 1
ATOM 1341 N N . GLN A 1 178 ? 28.773 26.180 23.918 1.00 29.46 170 GLN A N 1
ATOM 1342 C CA . GLN A 1 178 ? 27.742 27.121 24.337 1.00 34.06 170 GLN A CA 1
ATOM 1343 C C . GLN A 1 178 ? 26.577 26.402 25.019 1.00 27.31 170 GLN A C 1
ATOM 1344 O O . GLN A 1 178 ? 26.049 26.873 26.027 1.00 26.67 170 GLN A O 1
ATOM 1350 N N . ARG A 1 179 ? 26.186 25.257 24.469 1.00 23.83 171 ARG A N 1
ATOM 1351 C CA . ARG A 1 179 ? 25.078 24.484 25.015 1.00 23.28 171 ARG A CA 1
ATOM 1352 C C . ARG A 1 179 ? 25.470 23.756 26.304 1.00 21.22 171 ARG A C 1
ATOM 1353 O O . ARG A 1 179 ? 24.623 23.500 27.158 1.00 20.55 171 ARG A O 1
ATOM 1361 N N . LEU A 1 180 ? 26.749 23.419 26.436 1.00 17.87 172 LEU A N 1
ATOM 1362 C CA . LEU A 1 180 ? 27.255 22.793 27.655 1.00 19.69 172 LEU A CA 1
ATOM 1363 C C . LEU A 1 180 ? 27.244 23.800 28.799 1.00 20.18 172 LEU A C 1
ATOM 1364 O O . LEU A 1 180 ? 26.867 23.474 29.925 1.00 20.84 172 LEU A O 1
ATOM 1369 N N . GLU A 1 181 ? 27.657 25.026 28.500 1.00 21.60 173 GLU A N 1
ATOM 1370 C CA . GLU A 1 181 ? 27.624 26.106 29.478 1.00 25.26 173 GLU A CA 1
ATOM 1371 C C . GLU A 1 181 ? 26.200 26.393 29.949 1.00 22.11 173 GLU A C 1
ATOM 1372 O O . GLU A 1 181 ? 25.956 26.569 31.142 1.00 23.69 173 GLU A O 1
ATOM 1378 N N . ALA A 1 182 ? 25.266 26.432 29.004 1.00 18.67 174 ALA A N 1
ATOM 1379 C CA . ALA A 1 182 ? 23.890 26.815 29.299 1.00 21.94 174 ALA A CA 1
ATOM 1380 C C . ALA A 1 182 ? 23.155 25.736 30.085 1.00 18.43 174 ALA A C 1
ATOM 1381 O O . ALA A 1 182 ? 22.317 26.040 30.931 1.00 24.83 174 ALA A O 1
ATOM 1383 N N . ALA A 1 183 ? 23.469 24.478 29.797 1.00 16.32 175 ALA A N 1
ATOM 1384 C CA . ALA A 1 183 ? 22.784 23.358 30.425 1.00 16.31 175 ALA A CA 1
ATOM 1385 C C . ALA A 1 183 ? 22.956 23.397 31.938 1.00 18.40 175 ALA A C 1
ATOM 1386 O O . ALA A 1 183 ? 24.044 23.676 32.440 1.00 16.13 175 ALA A O 1
ATOM 1388 N N . ASP A 1 184 ? 21.874 23.123 32.659 1.00 16.71 176 ASP A N 1
ATOM 1389 C CA . ASP A 1 184 ? 21.914 23.088 34.116 1.00 14.80 176 ASP A CA 1
ATOM 1390 C C . ASP A 1 184 ? 22.509 21.774 34.588 1.00 13.47 176 ASP A C 1
ATOM 1391 O O . ASP A 1 184 ? 23.201 21.721 35.601 1.00 17.62 176 ASP A O 1
ATOM 1396 N N . ASP A 1 185 ? 22.248 20.716 33.830 1.00 14.39 177 ASP A N 1
ATOM 1397 C CA . ASP A 1 185 ? 22.827 19.412 34.111 1.00 9.97 177 ASP A CA 1
ATOM 1398 C C . ASP A 1 185 ? 23.274 18.740 32.820 1.00 14.79 177 ASP A C 1
ATOM 1399 O O . ASP A 1 185 ? 22.588 18.809 31.799 1.00 10.37 177 ASP A O 1
ATOM 1404 N N . VAL A 1 186 ? 24.443 18.111 32.881 1.00 10.40 178 VAL A N 1
ATOM 1405 C CA . VAL A 1 186 ? 24.985 17.346 31.774 1.00 8.92 178 VAL A CA 1
ATOM 1406 C C . VAL A 1 186 ? 25.146 15.893 32.206 1.00 11.53 178 VAL A C 1
ATOM 1407 O O . VAL A 1 186 ? 25.896 15.592 33.131 1.00 12.61 178 VAL A O 1
ATOM 1411 N N . LEU A 1 187 ? 24.429 15.001 31.533 1.00 8.47 179 LEU A N 1
ATOM 1412 C CA . LEU A 1 187 ? 24.527 13.573 31.795 1.00 9.30 179 LEU A CA 1
ATOM 1413 C C . LEU A 1 187 ? 25.521 12.953 30.826 1.00 11.66 179 LEU A C 1
ATOM 1414 O O . LEU A 1 187 ? 25.230 12.798 29.639 1.00 12.53 179 LEU A O 1
ATOM 1419 N N . ILE A 1 188 ? 26.704 12.623 31.333 1.00 13.45 180 ILE A N 1
ATOM 1420 C CA . ILE A 1 188 ? 27.706 11.939 30.531 1.00 11.01 180 ILE A CA 1
ATOM 1421 C C . ILE A 1 188 ? 27.359 10.455 30.495 1.00 13.92 180 ILE A C 1
ATOM 1422 O O . ILE A 1 188 ? 27.488 9.757 31.498 1.00 14.02 180 ILE A O 1
ATOM 1427 N N . ASN A 1 189 ? 26.893 9.990 29.339 1.00 15.38 181 ASN A N 1
ATOM 1428 C CA . ASN A 1 189 ? 26.509 8.594 29.152 1.00 16.25 181 ASN A CA 1
ATOM 1429 C C . ASN A 1 189 ? 27.698 7.794 28.644 1.00 19.74 181 ASN A C 1
ATOM 1430 O O . ASN A 1 189 ? 27.829 7.563 27.443 1.00 20.58 181 ASN A O 1
ATOM 1435 N N . GLU A 1 190 ? 28.557 7.372 29.570 1.00 25.62 182 GLU A N 1
ATOM 1436 C CA . GLU A 1 190 ? 29.860 6.817 29.217 1.00 28.81 182 GLU A CA 1
ATOM 1437 C C . GLU A 1 190 ? 30.090 5.385 29.706 1.00 40.11 182 GLU A C 1
ATOM 1438 O O . GLU A 1 190 ? 31.199 4.867 29.575 1.00 34.24 182 GLU A O 1
ATOM 1444 N N . SER A 1 191 ? 29.065 4.731 30.251 1.00 29.50 183 SER A N 1
ATOM 1445 C CA . SER A 1 191 ? 29.265 3.378 30.766 1.00 29.12 183 SER A CA 1
ATOM 1446 C C . SER A 1 191 ? 28.000 2.545 30.981 1.00 28.75 183 SER A C 1
ATOM 1447 O O . SER A 1 191 ? 27.682 2.182 32.112 1.00 45.89 183 SER A O 1
ATOM 1450 N N . GLY A 1 192 ? 27.290 2.226 29.904 1.00 26.64 184 GLY A N 1
ATOM 1451 C CA . GLY A 1 192 ? 26.234 1.227 29.968 1.00 30.26 184 GLY A CA 1
ATOM 1452 C C . GLY A 1 192 ? 24.896 1.663 30.550 1.00 26.42 184 GLY A C 1
ATOM 1453 O O . GLY A 1 192 ? 24.791 2.678 31.242 1.00 22.75 184 GLY A O 1
ATOM 1454 N N . LEU A 1 193 ? 23.873 0.855 30.276 1.00 25.47 185 LEU A N 1
ATOM 1455 C CA . LEU A 1 193 ? 22.485 1.175 30.604 1.00 21.83 185 LEU A CA 1
ATOM 1456 C C . LEU A 1 193 ? 22.206 1.289 32.097 1.00 19.91 185 LEU A C 1
ATOM 1457 O O . LEU A 1 193 ? 21.360 2.080 32.511 1.00 18.29 185 LEU A O 1
ATOM 1462 N N . SER A 1 194 ? 22.891 0.486 32.903 1.00 17.91 186 SER A N 1
ATOM 1463 C CA . SER A 1 194 ? 22.622 0.450 34.335 1.00 22.45 186 SER A CA 1
ATOM 1464 C C . SER A 1 194 ? 23.028 1.754 35.019 1.00 24.30 186 SER A C 1
ATOM 1465 O O . SER A 1 194 ? 22.273 2.290 35.832 1.00 21.55 186 SER A O 1
ATOM 1468 N N . GLU A 1 195 ? 24.215 2.263 34.701 1.00 21.94 187 GLU A N 1
ATOM 1469 C CA . GLU A 1 195 ? 24.662 3.522 35.287 1.00 23.52 187 GLU A CA 1
ATOM 1470 C C . GLU A 1 195 ? 23.865 4.684 34.719 1.00 18.43 187 GLU A C 1
ATOM 1471 O O . GLU A 1 195 ? 23.672 5.696 35.388 1.00 18.02 187 GLU A O 1
ATOM 1477 N N . LEU A 1 196 ? 23.411 4.540 33.480 1.00 16.06 188 LEU A N 1
ATOM 1478 C CA . LEU A 1 196 ? 22.564 5.553 32.870 1.00 18.45 188 LEU A CA 1
ATOM 1479 C C . LEU A 1 196 ? 21.277 5.684 33.679 1.00 15.86 188 LEU A C 1
ATOM 1480 O O . LEU A 1 196 ? 20.841 6.789 34.000 1.00 12.78 188 LEU A O 1
ATOM 1485 N N . LYS A 1 197 ? 20.690 4.544 34.022 1.00 15.63 189 LYS A N 1
ATOM 1486 C CA . LYS A 1 197 ? 19.476 4.512 34.825 1.00 17.10 189 LYS A CA 1
ATOM 1487 C C . LYS A 1 197 ? 19.697 5.097 36.214 1.00 14.16 189 LYS A C 1
ATOM 1488 O O . LYS A 1 197 ? 18.838 5.802 36.742 1.00 11.52 189 LYS A O 1
ATOM 1494 N N . ALA A 1 198 ? 20.841 4.785 36.812 1.00 17.32 190 ALA A N 1
ATOM 1495 C CA . ALA A 1 198 ? 21.169 5.311 38.129 1.00 15.72 190 ALA A CA 1
ATOM 1496 C C . ALA A 1 198 ? 21.257 6.830 38.078 1.00 12.77 190 ALA A C 1
ATOM 1497 O O . ALA A 1 198 ? 20.736 7.520 38.948 1.00 14.18 190 ALA A O 1
ATOM 1499 N N . LYS A 1 199 ? 21.906 7.348 37.044 1.00 13.94 191 LYS A N 1
ATOM 1500 C CA . LYS A 1 199 ? 22.057 8.787 36.888 1.00 14.13 191 LYS A CA 1
ATOM 1501 C C . LYS A 1 199 ? 20.707 9.478 36.684 1.00 13.05 191 LYS A C 1
ATOM 1502 O O . LYS A 1 199 ? 20.454 10.531 37.269 1.00 10.26 191 LYS A O 1
ATOM 1508 N N . VAL A 1 200 ? 19.845 8.884 35.864 1.00 9.39 192 VAL A N 1
ATOM 1509 C CA . VAL A 1 200 ? 18.504 9.421 35.650 1.00 11.49 192 VAL A CA 1
ATOM 1510 C C . VAL A 1 200 ? 17.727 9.456 36.968 1.00 12.13 192 VAL A C 1
ATOM 1511 O O . VAL A 1 200 ? 17.012 10.412 37.244 1.00 14.13 192 VAL A O 1
ATOM 1515 N N . ASN A 1 201 ? 17.877 8.414 37.778 1.00 12.99 193 ASN A N 1
ATOM 1516 C CA . ASN A 1 201 ? 17.225 8.369 39.080 1.00 15.94 193 ASN A CA 1
ATOM 1517 C C . ASN A 1 201 ? 17.603 9.561 39.954 1.00 14.16 193 ASN A C 1
ATOM 1518 O O . ASN A 1 201 ? 16.738 10.192 40.549 1.00 13.50 193 ASN A O 1
ATOM 1523 N N . LYS A 1 202 ? 18.893 9.876 40.022 1.00 14.57 194 LYS A N 1
ATOM 1524 C CA . LYS A 1 202 ? 19.350 10.994 40.845 1.00 15.94 194 LYS A CA 1
ATOM 1525 C C . LYS A 1 202 ? 18.862 12.333 40.303 1.00 13.71 194 LYS A C 1
ATOM 1526 O O . LYS A 1 202 ? 18.557 13.237 41.074 1.00 11.36 194 LYS A O 1
ATOM 1532 N N . LEU A 1 203 ? 18.781 12.457 38.980 1.00 13.24 195 LEU A N 1
ATOM 1533 C CA . LEU A 1 203 ? 18.258 13.672 38.366 1.00 12.05 195 LEU A CA 1
ATOM 1534 C C . LEU A 1 203 ? 16.775 13.801 38.685 1.00 10.72 195 LEU A C 1
ATOM 1535 O O . LEU A 1 203 ? 16.292 14.879 39.028 1.00 10.94 195 LEU A O 1
ATOM 1540 N N . HIS A 1 204 ? 16.065 12.685 38.567 1.00 14.09 196 HIS A N 1
ATOM 1541 C CA . HIS A 1 204 ? 14.651 12.612 38.908 1.00 9.17 196 HIS A CA 1
ATOM 1542 C C . HIS A 1 204 ? 14.398 13.122 40.328 1.00 12.78 196 HIS A C 1
ATOM 1543 O O . HIS A 1 204 ? 13.523 13.957 40.545 1.00 11.22 196 HIS A O 1
ATOM 1550 N N . GLN A 1 205 ? 15.180 12.641 41.290 1.00 13.23 197 GLN A N 1
ATOM 1551 C CA . GLN A 1 205 ? 15.034 13.080 42.674 1.00 14.99 197 GLN A CA 1
ATOM 1552 C C . GLN A 1 205 ? 15.396 14.558 42.819 1.00 13.52 197 GLN A C 1
ATOM 1553 O O . GLN A 1 205 ? 14.814 15.268 43.634 1.00 13.07 197 GLN A O 1
ATOM 1559 N N . LYS A 1 206 ? 16.355 15.022 42.025 1.00 13.40 198 LYS A N 1
ATOM 1560 C CA . LYS A 1 206 ? 16.725 16.432 42.028 1.00 12.46 198 LYS A CA 1
ATOM 1561 C C . LYS A 1 206 ? 15.578 17.306 41.517 1.00 12.95 198 LYS A C 1
ATOM 1562 O O . LYS A 1 206 ? 15.266 18.335 42.108 1.00 15.06 198 LYS A O 1
ATOM 1568 N N . TYR A 1 207 ? 14.952 16.891 40.419 1.00 14.35 199 TYR A N 1
ATOM 1569 C CA . TYR A 1 207 ? 13.859 17.658 39.824 1.00 11.81 199 TYR A CA 1
ATOM 1570 C C . TYR A 1 207 ? 12.618 17.665 40.716 1.00 12.80 199 TYR A C 1
ATOM 1571 O O . TYR A 1 207 ? 11.942 18.687 40.833 1.00 11.89 199 TYR A O 1
ATOM 1580 N N . LEU A 1 208 ? 12.312 16.5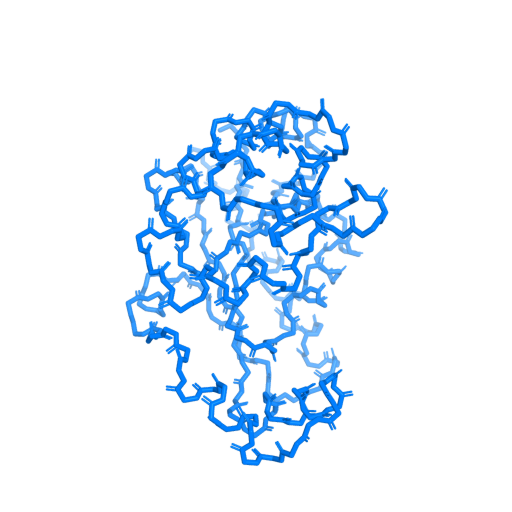26 41.333 1.00 13.50 200 LEU A N 1
ATOM 1581 C CA . LEU A 1 208 ? 11.229 16.455 42.311 1.00 14.76 200 LEU A CA 1
ATOM 1582 C C . LEU A 1 208 ? 11.454 17.458 43.438 1.00 13.47 200 LEU A C 1
ATOM 1583 O O . LEU A 1 208 ? 10.540 18.179 43.831 1.00 14.14 200 LEU A O 1
ATOM 1588 N N . ARG A 1 209 ? 12.679 17.490 43.950 1.00 14.71 201 ARG A N 1
ATOM 1589 C CA A ARG A 1 209 ? 13.027 18.375 45.055 0.61 15.22 201 ARG A CA 1
ATOM 1590 C CA B ARG A 1 209 ? 13.037 18.377 45.051 0.39 17.07 201 ARG A CA 1
ATOM 1591 C C . ARG A 1 209 ? 12.850 19.839 44.661 1.00 16.54 201 ARG A C 1
ATOM 1592 O O . ARG A 1 209 ? 12.211 20.607 45.374 1.00 16.89 201 ARG A O 1
ATOM 1607 N N . GLU A 1 210 ? 13.410 20.217 43.518 1.00 13.36 202 GLU A N 1
ATOM 1608 C CA . GLU A 1 210 ? 13.374 21.606 43.074 1.00 16.26 202 GLU A CA 1
ATOM 1609 C C . GLU A 1 210 ? 11.982 22.057 42.626 1.00 15.47 202 GLU A C 1
ATOM 1610 O O . GLU A 1 210 ? 11.616 23.213 42.822 1.00 17.77 202 GLU A O 1
ATOM 1616 N N . ALA A 1 211 ? 11.204 21.158 42.034 1.00 15.94 203 ALA A N 1
ATOM 1617 C CA . ALA A 1 211 ? 9.830 21.489 41.656 1.00 17.14 203 ALA A CA 1
ATOM 1618 C C . ALA A 1 211 ? 8.962 21.693 42.896 1.00 10.01 203 ALA A C 1
ATOM 1619 O O . ALA A 1 211 ? 7.999 22.456 42.874 1.00 15.24 203 ALA A O 1
ATOM 1621 N N . LYS A 1 212 ? 9.304 21.004 43.977 1.00 13.47 204 LYS A N 1
ATOM 1622 C CA . LYS A 1 212 ? 8.528 21.086 45.207 1.00 14.96 204 LYS A CA 1
ATOM 1623 C C . LYS A 1 212 ? 8.651 22.458 45.870 1.00 14.21 204 LYS A C 1
ATOM 1624 O O . LYS A 1 212 ? 7.686 22.958 46.447 1.00 15.28 204 LYS A O 1
ATOM 1630 N N . ILE A 1 213 ? 9.831 23.065 45.782 1.00 10.72 205 ILE A N 1
ATOM 1631 C CA . ILE A 1 213 ? 10.103 24.323 46.474 1.00 13.46 205 ILE A CA 1
ATOM 1632 C C . ILE A 1 213 ? 10.053 25.546 45.556 1.00 14.64 205 ILE A C 1
ATOM 1633 O O . ILE A 1 213 ? 10.300 26.669 45.997 1.00 17.43 205 ILE A O 1
ATOM 1638 N N . LYS A 1 214 ? 9.719 25.326 44.287 1.00 15.70 206 LYS A N 1
ATOM 1639 C CA . LYS A 1 214 ? 9.735 26.386 43.280 1.00 20.87 206 LYS A CA 1
ATOM 1640 C C . LYS A 1 214 ? 8.329 26.851 42.893 1.00 20.04 206 LYS A C 1
ATOM 1641 O O . LYS A 1 214 ? 7.541 26.081 42.348 1.00 19.97 206 LYS A O 1
ATOM 1647 N N . GLN A 1 215 ? 8.028 28.117 43.175 1.00 20.60 207 GLN A N 1
ATOM 1648 C CA . GLN A 1 215 ? 6.812 28.756 42.678 1.00 21.66 207 GLN A CA 1
ATOM 1649 C C . GLN A 1 215 ? 7.167 30.089 42.025 1.00 25.91 207 GLN A C 1
ATOM 1650 O O . GLN A 1 215 ? 7.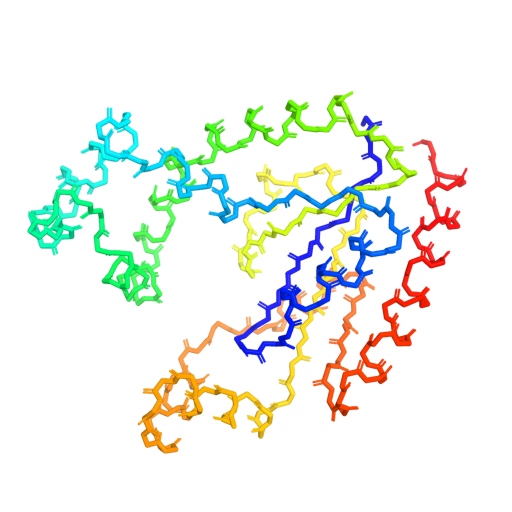611 30.130 40.879 1.00 37.24 207 GLN A O 1
#

Foldseek 3Di:
DFAEEEEEEFFLLCRVVLQVLCVVVVAAEAELVVVLQVCLAQPHPLVVVVCVVVHPVQQDPVSHGVVVVLVVCVLVPVVSVVVSCVSCLVVSLVVVVVCRVVGPDLHHYYYDYLPDDCVSVVPHPFYEYGYEDPVSSLVSCCVVVVDDSVVSVVVVVSTDDCVVVVVRGPYYHYPYDDDVVSSVVSVVVSVVSSVCSVPDD

B-factor: mean 27.03, std 14.77, range [6.48, 96.15]

Nearest PDB structures (foldseek):
  4ttr-assembly1_A  TM=1.005E+00  e=1.361E-39  Legionella pneumophila subsp. pneumophila str. Philadelphia 1
  1viy-assembly1_B  TM=8.356E-01  e=3.045E-20  Escherichia coli
  1n3b-assembly1_C  TM=7.991E-01  e=8.769E-20  Escherichia coli
  8u94-assembly1_A  TM=7.016E-01  e=1.443E-20  Klebsiella aerogenes KCTC 2190
  2if2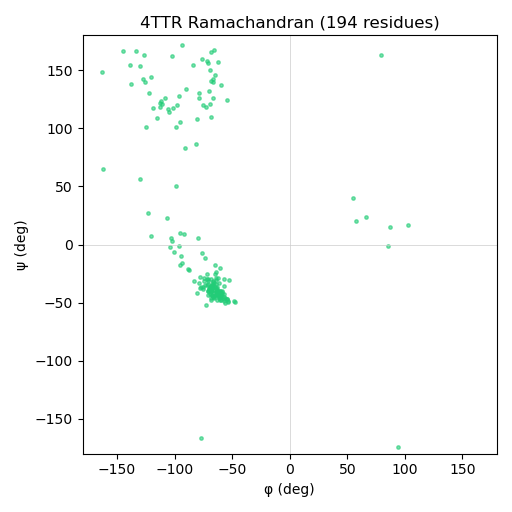-assembly2_B  TM=7.965E-01  e=2.685E-14  Aquifex aeolicus VF5

Organism: Legionella pneumophila subsp. pneumophila (strain Philadelphia 1 / ATCC 33152 / DSM 7513) (NCBI:txid272624)

Sequence (201 aa):
MVYSSVGLTGNIASGKSSTVAEEFFSELGINVIYADKIAKELTSKNTPCYQDIISSHFGSSVVLNNGELDRKRIRDIIFSNSNERLWLESLLHPVIRKKIEEQLIVCTSPYCLIEIPLLFNKHHYPYLQKVLLVIAPLESQLDRIVKRDHCTKKQALAILATQPNLEQRLEAADDVLINESGLSELKAKVNKLHQKYLRREAKIKQ